Protein 2WK1 (pdb70)

Radius of gyration: 16.6 Å; Cα contacts (8 Å, |Δi|>4): 474; chains: 1; bounding box: 39×42×40 Å

B-factor: mean 18.09, std 8.29, range [8.33, 57.32]

GO terms:
  GO:0008168 methyltransferase activity (F, IDA)
  GO:0043642 novobiocin biosynthetic process (P, IDA)
  GO:0032259 methylation (P, IDA)

Secondary structure (DSSP, 8-state):
-HHHHHHHHHHHHHTTTTTPPBP-----HHHHHTT-S-BSS-S-SSHHHHHHHHHHHHHHHHHTT---EEEEE--TTSHHHHHHHHHHHHTT--S--EEEEE-SS-S----TTS-HHHHHH-GGGGHHHH---HHHHHHHHHHTT--STTEEEEES-HHHHSTT-----EEEEEE---SHHHHHHHHHHHGGGEEEEEEEEESS-TT-HHHHHHHHHHHHHTT--SPPEE-SSS-EEEE---

Solvent-accessible surface area: 11077 Å² total; per-residue (Å²): 91,45,55,134,76,0,62,95,8,8,100,41,0,0,0,20,80,106,113,3,58,37,28,212,95,114,51,129,105,118,44,1,42,42,10,108,28,58,0,26,95,0,30,5,38,4,0,14,81,10,0,82,14,0,32,122,4,0,45,50,0,30,60,97,120,12,83,11,26,0,0,2,1,12,8,23,26,0,0,3,0,0,0,0,8,0,0,0,139,25,74,83,20,185,127,25,24,0,9,0,0,19,15,19,112,9,17,34,98,27,36,155,133,10,80,61,21,1,112,190,56,25,20,52,197,123,34,89,9,22,44,12,55,41,122,76,0,92,48,12,0,164,104,43,126,5,62,55,145,16,11,124,25,18,72,22,76,23,133,90,19,1,77,114,9,93,7,121,43,0,0,0,0,0,6,25,15,36,2,33,49,10,8,61,31,2,0,48,41,0,24,97,53,2,16,82,14,0,22,0,0,4,10,39,29,50,124,6,91,4,3,76,62,0,0,61,79,6,30,77,80,116,128,23,95,26,132,50,69,91,30,20,141,12,0,5,42,0,59,60,89,107

CATH classification: 3.40.50.150

Organism: Streptomyces niveus (NCBI:txid193462)

Structure (mmCIF, N/CA/C/O backbone):
data_2WK1
#
_entry.id   2WK1
#
_cell.length_a   51.813
_cell.length_b   46.038
_cell.length_c   61.220
_cell.angle_alpha   90.00
_cell.angle_beta   104.97
_cell.angle_gamma   90.00
#
_symmetry.space_group_name_H-M   'P 1 2 1'
#
loop_
_entity.id
_entity.type
_entity.pdbx_description
1 polymer NOVP
2 non-polymer S-ADENOSYL-L-HOMOCYSTEINE
3 non-polymer 'SULFATE ION'
4 non-polymer 1,2-ETHANEDIOL
5 water water
#
loop_
_atom_site.group_PDB
_atom_site.id
_atom_site.type_symbol
_atom_site.label_atom_id
_atom_site.label_alt_id
_atom_site.label_comp_id
_atom_site.label_asym_id
_atom_site.label_entity_id
_atom_site.label_seq_id
_atom_site.pdbx_PDB_ins_code
_atom_site.Cartn_x
_atom_site.Cartn_y
_atom_site.Cartn_z
_atom_site.occupancy
_atom_site.B_iso_or_equiv
_atom_site.auth_seq_id
_atom_site.auth_comp_id
_atom_site.auth_asym_id
_atom_site.auth_atom_id
_atom_site.pdbx_PDB_model_num
ATOM 1 N N . ASP A 1 34 ? -10.263 22.599 26.781 1.00 24.61 14 ASP A N 1
ATOM 2 C CA . ASP A 1 34 ? -9.516 22.562 28.066 1.00 25.91 14 ASP A CA 1
ATOM 3 C C . ASP A 1 34 ? -8.138 23.202 27.888 1.00 24.13 14 ASP A C 1
ATOM 4 O O . ASP A 1 34 ? -7.989 24.368 28.090 1.00 21.94 14 ASP A O 1
ATOM 6 N N . SER A 1 35 ? -7.136 22.449 27.459 1.00 24.67 15 SER A N 1
ATOM 7 C CA . SER A 1 35 ? -6.044 23.087 26.711 1.00 23.78 15 SER A CA 1
ATOM 8 C C . SER A 1 35 ? -6.712 23.915 25.592 1.00 22.31 15 SER A C 1
ATOM 9 O O . SER A 1 35 ? -6.324 25.039 25.297 1.00 18.07 15 SER A O 1
ATOM 12 N N . SER A 1 36 ? -7.775 23.392 24.978 1.00 21.37 16 SER A N 1
ATOM 13 C CA . SER A 1 36 ? -8.372 24.136 23.926 1.00 19.31 16 SER A CA 1
ATOM 14 C C . SER A 1 36 ? -9.162 25.345 24.428 1.00 16.39 16 SER A C 1
ATOM 15 O O . SER A 1 36 ? -9.047 26.409 23.842 1.00 16.01 16 SER A O 1
ATOM 18 N N . LEU A 1 37 ? -9.887 25.210 25.541 1.00 13.73 17 LEU A N 1
ATOM 19 C CA . LEU A 1 37 ? -10.553 26.360 26.144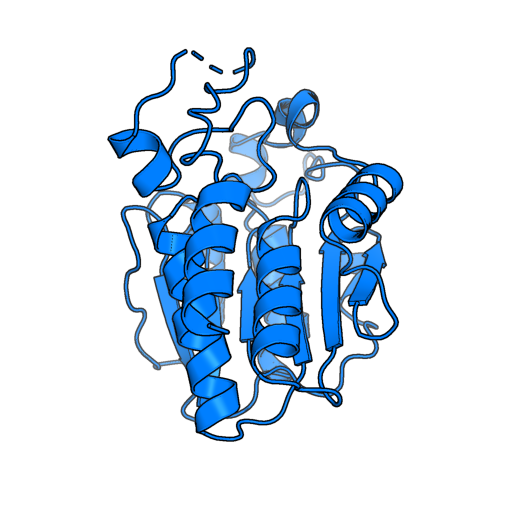 1.00 13.15 17 LEU A CA 1
ATOM 20 C C . LEU A 1 37 ? -9.525 27.405 26.558 1.00 11.89 17 LEU A C 1
ATOM 21 O O . LEU A 1 37 ? -9.732 28.606 26.376 1.00 12.03 17 LEU A O 1
ATOM 26 N N . TYR A 1 38 ? -8.434 26.936 27.148 1.00 11.29 18 TYR A N 1
ATOM 27 C CA . TYR A 1 38 ? -7.373 27.828 27.591 1.00 10.82 18 TYR A CA 1
ATOM 28 C C . TYR A 1 38 ? -6.788 28.625 26.436 1.00 10.18 18 TYR A C 1
ATOM 29 O O . TYR A 1 38 ? -6.622 29.836 26.552 1.00 10.47 18 TYR A O 1
ATOM 38 N N . LEU A 1 39 ? -6.401 27.952 25.353 1.00 10.15 19 LEU A N 1
ATOM 39 C CA . LEU A 1 39 ? -5.746 28.664 24.253 1.00 10.49 19 LEU A CA 1
ATOM 40 C C . LEU A 1 39 ? -6.699 29.582 23.533 1.00 10.63 19 LEU A C 1
ATOM 41 O O . LEU A 1 39 ? -6.311 30.671 23.119 1.00 11.37 19 LEU A O 1
ATOM 46 N N . ASP A 1 40 ? -7.962 29.169 23.415 1.00 11.25 20 ASP A N 1
ATOM 47 C CA . ASP A 1 40 ? -8.959 30.053 22.840 1.00 12.65 20 ASP A CA 1
ATOM 48 C C . ASP A 1 40 ? -9.056 31.365 23.637 1.00 11.80 20 ASP A C 1
ATOM 49 O O . ASP A 1 40 ? -9.101 32.486 23.091 1.00 12.44 20 ASP A O 1
ATOM 54 N N . LEU A 1 41 ? -9.096 31.237 24.952 1.00 11.08 21 LEU A N 1
ATOM 55 C CA . LEU A 1 41 ? -9.210 32.411 25.816 1.00 11.20 21 LEU A CA 1
ATOM 56 C C . LEU A 1 41 ? -7.931 33.229 25.772 1.00 11.03 21 LEU A C 1
ATOM 57 O O . LEU A 1 41 ? -7.949 34.452 25.700 1.00 12.20 21 LEU A O 1
ATOM 62 N N . MET A 1 42 ? -6.797 32.563 25.770 1.00 10.20 22 MET A N 1
ATOM 63 C CA . MET A 1 42 ? -5.575 33.296 25.692 1.00 11.11 22 MET A CA 1
ATOM 64 C C . MET A 1 42 ? -5.459 34.185 24.479 1.00 10.06 22 MET A C 1
ATOM 65 O O . MET A 1 42 ? -4.994 35.321 24.597 1.00 10.47 22 MET A O 1
ATOM 74 N N . ILE A 1 43 ? -5.878 33.678 23.310 1.00 10.04 23 ILE A N 1
ATOM 75 C CA . ILE A 1 43 ? -5.851 34.507 22.095 1.00 9.97 23 ILE A CA 1
ATOM 76 C C . ILE A 1 43 ? -6.714 35.760 22.277 1.00 10.39 23 ILE A C 1
ATOM 77 O O . ILE A 1 43 ? -6.298 36.860 21.930 1.00 11.33 23 ILE A O 1
ATOM 82 N N . LYS A 1 44 ? -7.902 35.597 22.838 1.00 10.31 24 LYS A N 1
ATOM 83 C CA . LYS A 1 44 ? -8.797 36.734 23.059 1.00 11.60 24 LYS A CA 1
ATOM 84 C C . LYS A 1 44 ? -8.261 37.748 24.065 1.00 10.90 24 LYS A C 1
ATOM 85 O O . LYS A 1 44 ? -8.446 38.967 23.932 1.00 12.14 24 LYS A O 1
ATOM 91 N N . VAL A 1 45 ? -7.575 37.248 25.086 1.00 10.54 25 VAL A N 1
ATOM 92 C CA . VAL A 1 45 ? -7.001 38.123 26.110 1.00 11.96 25 VAL A CA 1
ATOM 93 C C . VAL A 1 45 ? -5.795 38.874 25.542 1.00 10.98 25 VAL A C 1
ATOM 94 O O . VAL A 1 45 ? -5.638 40.069 25.719 1.00 10.74 25 VAL A O 1
ATOM 98 N N . LEU A 1 46 ? -4.929 38.148 24.868 1.00 10.17 26 LEU A N 1
ATOM 99 C CA . LEU A 1 46 ? -3.701 38.753 24.367 1.00 10.32 26 LEU A CA 1
ATOM 100 C C . LEU A 1 46 ? -3.951 39.907 23.403 1.00 10.25 26 LEU A C 1
ATOM 101 O O . LEU A 1 46 ? -3.242 40.922 23.431 1.00 10.95 26 LEU A O 1
ATOM 106 N N . ALA A 1 47 ? -4.949 39.746 22.536 1.00 10.19 27 ALA A N 1
ATOM 107 C CA . ALA A 1 47 ? -5.318 40.783 21.565 1.00 10.58 27 ALA A CA 1
ATOM 108 C C . ALA A 1 47 ? -6.258 41.817 22.161 1.00 10.78 27 ALA A C 1
ATOM 109 O O . ALA A 1 47 ? -6.516 42.846 21.544 1.00 11.65 27 ALA A O 1
ATOM 111 N N . GLY A 1 48 ? -6.789 41.532 23.347 1.00 10.04 28 GLY A N 1
ATOM 112 C CA . GLY A 1 48 ? -7.697 42.454 24.012 1.00 10.98 28 GLY A CA 1
ATOM 113 C C . GLY A 1 48 ? -9.108 42.488 23.477 1.00 11.13 28 GLY A C 1
ATOM 114 O O . GLY A 1 48 ? -9.864 43.424 23.785 1.00 12.96 28 GLY A O 1
ATOM 115 N N . THR A 1 49 ? -9.507 41.475 22.725 1.00 11.18 29 THR A N 1
ATOM 116 C CA . THR A 1 49 ? -10.902 41.424 22.272 1.00 11.16 29 THR A CA 1
ATOM 117 C C . THR A 1 49 ? -11.860 41.144 23.448 1.00 12.48 29 THR A C 1
ATOM 118 O O . THR A 1 49 ? -12.968 41.654 23.494 1.00 13.79 29 THR A O 1
ATOM 122 N N . VAL A 1 50 ? -11.414 40.384 24.446 1.00 12.86 30 VAL A N 1
ATOM 123 C CA . VAL A 1 50 ? -12.314 39.942 25.492 1.00 13.47 30 VAL A CA 1
ATOM 124 C C . VAL A 1 50 ? -12.749 41.107 26.375 1.00 13.53 30 VAL A C 1
ATOM 125 O O . VAL A 1 50 ? -13.844 41.093 26.932 1.00 14.26 30 VAL A O 1
ATOM 129 N N . TYR A 1 51 ? -11.903 42.132 26.468 1.00 13.45 31 TYR A N 1
ATOM 130 C CA . TYR A 1 51 ? -12.206 43.327 27.242 1.00 14.12 31 TYR A CA 1
ATOM 131 C C . TYR A 1 51 ? -12.297 44.589 26.397 1.00 13.97 31 TYR A C 1
ATOM 132 O O . TYR A 1 51 ? -12.291 45.691 26.928 1.00 14.85 31 TYR A O 1
ATOM 141 N N . GLU A 1 52 ? -12.382 44.419 25.070 1.00 13.54 32 GLU A N 1
ATOM 142 C CA . GLU A 1 52 ? -12.621 45.516 24.131 1.00 13.52 32 GLU A CA 1
ATOM 143 C C . GLU A 1 52 ? -11.596 46.622 24.294 1.00 13.45 32 GLU A C 1
ATOM 144 O O . GLU A 1 52 ? -11.924 47.810 24.352 1.00 14.80 32 GLU A O 1
ATOM 150 N N . ASP A 1 53 ? -10.325 46.239 24.357 1.00 12.80 33 ASP A N 1
ATOM 151 C CA . ASP A 1 53 ? -9.279 47.222 24.547 1.00 13.49 33 ASP A CA 1
ATOM 152 C C . ASP A 1 53 ? -9.229 48.187 23.362 1.00 13.63 33 ASP A C 1
ATOM 153 O O . ASP A 1 53 ? -9.084 47.753 22.212 1.00 14.38 33 ASP A O 1
ATOM 158 N N . PRO A 1 54 ? -9.348 49.498 23.624 1.00 14.31 34 PRO A N 1
ATOM 159 C CA . PRO A 1 54 ? -9.291 50.436 22.511 1.00 15.51 34 PRO A CA 1
ATOM 160 C C . PRO A 1 54 ? -7.919 50.547 21.883 1.00 16.27 34 PRO A C 1
ATOM 161 O O . PRO A 1 54 ? -6.926 50.107 22.467 1.00 16.04 34 PRO A O 1
ATOM 165 N N . ALA A 1 55 ? -7.866 51.156 20.703 1.00 17.41 35 ALA A N 1
ATOM 166 C CA . ALA A 1 55 ? -6.592 51.493 20.082 1.00 18.25 35 ALA A CA 1
ATOM 167 C C . ALA A 1 55 ? -5.832 52.557 20.903 1.00 19.80 35 ALA A C 1
ATOM 168 O O . ALA A 1 55 ? -6.431 53.408 21.598 1.00 20.38 35 ALA A O 1
ATOM 170 N N . HIS A 1 56 ? -4.505 52.497 20.830 1.00 20.42 36 HIS A N 1
ATOM 171 C CA . HIS A 1 56 ? -3.584 53.380 21.545 1.00 22.31 36 HIS A CA 1
ATOM 172 C C . HIS A 1 56 ? -3.875 54.833 21.155 1.00 23.80 36 HIS A C 1
ATOM 173 O O . HIS A 1 56 ? -4.190 55.109 19.990 1.00 23.80 36 HIS A O 1
ATOM 180 N N . ARG A 1 57 ? -3.775 55.738 22.137 1.00 25.77 37 ARG A N 1
ATOM 181 C CA . ARG A 1 57 ? -3.915 57.194 21.893 1.00 27.95 37 ARG A CA 1
ATOM 182 C C . ARG A 1 57 ? -3.013 57.669 20.743 1.00 29.08 37 ARG A C 1
ATOM 183 O O . ARG A 1 57 ? -3.373 58.582 19.990 1.00 29.67 37 ARG A O 1
ATOM 191 N N . GLU A 1 58 ? -1.845 57.044 20.609 1.00 29.78 38 GLU A N 1
ATOM 192 C CA . GLU A 1 58 ? -0.935 57.317 19.485 1.00 31.01 38 GLU A CA 1
ATOM 193 C C . GLU A 1 58 ? -1.254 56.339 18.343 1.00 31.55 38 GLU A C 1
ATOM 194 O O . GLU A 1 58 ? -0.591 56.327 17.299 1.00 33.49 38 GLU A O 1
ATOM 200 N N . THR A 1 66 ? -11.000 54.194 19.898 1.00 28.63 46 THR A N 1
ATOM 201 C CA . THR A 1 66 ? -12.169 53.301 19.923 1.00 27.71 46 THR A CA 1
ATOM 202 C C . THR A 1 66 ? -11.737 51.842 19.716 1.00 25.26 46 THR A C 1
ATOM 203 O O . THR A 1 66 ? -10.650 51.565 19.167 1.00 27.18 46 THR A O 1
ATOM 207 N N . TYR A 1 67 ? -12.537 50.919 20.233 1.00 21.28 47 TYR A N 1
ATOM 208 C CA . TYR A 1 67 ? -12.379 49.501 19.906 1.00 18.92 47 TYR A CA 1
ATOM 209 C C . TYR A 1 67 ? -13.255 49.128 18.730 1.00 18.51 47 TYR A C 1
ATOM 210 O O . TYR A 1 67 ? -14.471 49.351 18.750 1.00 19.43 47 TYR A O 1
ATOM 219 N N . ARG A 1 68 ? -12.653 48.517 17.715 1.00 18.16 48 ARG A N 1
ATOM 220 C CA . ARG A 1 68 ? -13.403 47.949 16.595 1.00 18.73 48 ARG A CA 1
ATOM 221 C C . ARG A 1 68 ? -12.972 46.508 16.390 1.00 18.05 48 ARG A C 1
ATOM 222 O O . ARG A 1 68 ? -11.810 46.245 16.045 1.00 16.90 48 ARG A O 1
ATOM 230 N N . GLU A 1 69 ? -13.888 45.577 16.620 1.00 17.81 49 GLU A N 1
ATOM 231 C CA . GLU A 1 69 ? -13.556 44.157 16.579 1.00 17.85 49 GLU A CA 1
ATOM 232 C C . GLU A 1 69 ? -12.986 43.733 15.231 1.00 17.85 49 GLU A C 1
ATOM 233 O O . GLU A 1 69 ? -12.056 42.943 15.179 1.00 17.20 49 GLU A O 1
ATOM 239 N N . GLU A 1 70 ? -13.523 44.265 14.139 1.00 18.96 50 GLU A N 1
ATOM 240 C CA . GLU A 1 70 ? -13.056 43.878 12.823 1.00 19.78 50 GLU A CA 1
ATOM 241 C C . GLU A 1 70 ? -11.583 44.287 12.604 1.00 18.19 50 GLU A C 1
ATOM 242 O O . GLU A 1 70 ? -10.807 43.539 12.010 1.00 19.69 50 GLU A O 1
ATOM 248 N N . VAL A 1 71 ? -11.197 45.439 13.144 1.00 16.18 51 VAL A N 1
ATOM 249 C CA . VAL A 1 71 ? -9.830 45.940 13.049 1.00 15.28 51 VAL A CA 1
ATOM 250 C C . VAL A 1 71 ? -8.908 45.064 13.906 1.00 14.31 51 VAL A C 1
ATOM 251 O O . VAL A 1 71 ? -7.829 44.649 13.458 1.00 14.57 51 VAL A O 1
ATOM 255 N N . ARG A 1 72 ? -9.335 44.744 15.123 1.00 13.58 52 ARG A N 1
ATOM 256 C CA . ARG A 1 72 ? -8.513 43.920 16.016 1.00 13.20 52 ARG A CA 1
ATOM 257 C C . ARG A 1 72 ? -8.386 42.491 15.492 1.00 12.43 52 ARG A C 1
ATOM 258 O O . ARG A 1 72 ? -7.338 41.854 15.639 1.00 12.67 52 ARG A O 1
ATOM 266 N N . ASN A 1 73 ? -9.425 41.994 14.834 1.00 12.70 53 ASN A N 1
ATOM 267 C CA . ASN A 1 73 ? -9.401 40.659 14.280 1.00 14.26 53 ASN A CA 1
ATOM 268 C C . ASN A 1 73 ? -8.291 40.447 13.274 1.00 13.89 53 ASN A C 1
ATOM 269 O O . ASN A 1 73 ? -7.762 39.337 13.150 1.00 14.46 53 ASN A O 1
ATOM 274 N N . GLU A 1 74 ? -7.963 41.507 12.534 1.00 13.49 54 GLU A N 1
ATOM 275 C CA . GLU A 1 74 ? -6.938 41.462 11.503 1.00 14.77 54 GLU A CA 1
ATOM 276 C C . GLU A 1 74 ? -5.638 42.140 11.911 1.00 13.38 54 GLU A C 1
ATOM 277 O O . GLU A 1 74 ? -4.723 42.242 11.134 1.00 13.47 54 GLU A O 1
ATOM 283 N N . GLY A 1 75 ? -5.541 42.575 13.159 1.00 12.55 55 GLY A N 1
ATOM 284 C CA . GLY A 1 75 ? -4.300 43.154 13.659 1.00 12.70 55 GLY A CA 1
ATOM 285 C C . GLY A 1 75 ? -3.935 44.464 12.997 1.00 12.93 55 GLY A C 1
ATOM 286 O O . GLY A 1 75 ? -2.768 44.722 12.703 1.00 14.02 55 GLY A O 1
ATOM 287 N N . ARG A 1 76 ? -4.946 45.317 12.815 1.00 13.46 56 ARG A N 1
ATOM 288 C CA . ARG A 1 76 ? -4.748 46.564 12.076 1.00 14.02 56 ARG A CA 1
ATOM 289 C C . ARG A 1 76 ? -4.741 47.812 12.921 1.00 15.55 56 ARG A C 1
ATOM 290 O O . ARG A 1 76 ? -4.913 48.931 12.433 1.00 17.69 56 ARG A O 1
ATOM 298 N N . ASP A 1 77 ? -4.470 47.637 14.200 1.00 14.27 57 ASP A N 1
ATOM 299 C CA . ASP A 1 77 ? -4.232 48.740 15.100 1.00 14.36 57 ASP A CA 1
ATOM 300 C C . ASP A 1 77 ? -3.165 48.392 16.141 1.00 14.20 57 ASP A C 1
ATOM 301 O O . ASP A 1 77 ? -2.664 47.242 16.187 1.00 15.22 57 ASP A O 1
ATOM 306 N N . TRP A 1 78 ? -2.808 49.388 16.948 1.00 14.66 58 TRP A N 1
ATOM 307 C CA . TRP A 1 78 ? -1.976 49.180 18.128 1.00 14.90 58 TRP A CA 1
ATOM 308 C C . TRP A 1 78 ? -2.877 49.236 19.353 1.00 14.26 58 TRP A C 1
ATOM 309 O O . TRP A 1 78 ? -3.398 50.293 19.661 1.00 15.45 58 TRP A O 1
ATOM 320 N N . PRO A 1 79 ? -3.075 48.119 20.062 1.00 13.09 59 PRO A N 1
ATOM 321 C CA . PRO A 1 79 ? -3.905 48.198 21.274 1.00 13.24 59 PRO A CA 1
ATOM 322 C C . PRO A 1 79 ? -3.308 49.133 22.337 1.00 13.21 59 PRO A C 1
ATOM 323 O O . PRO A 1 79 ? -2.099 49.171 22.541 1.00 13.51 59 PRO A O 1
ATOM 327 N N . ALA A 1 80 ? -4.169 49.860 23.038 1.00 13.29 60 ALA A N 1
ATOM 328 C CA . ALA A 1 80 ? -3.749 50.716 24.125 1.00 13.86 60 ALA A CA 1
ATOM 329 C C . ALA A 1 80 ? -3.039 49.991 25.252 1.00 13.95 60 ALA A C 1
ATOM 330 O O . ALA A 1 80 ? -2.049 50.478 25.797 1.00 15.01 60 ALA A O 1
ATOM 332 N N . ASN A 1 81 ? -3.528 48.797 25.576 1.00 13.25 61 ASN A N 1
ATOM 333 C CA . ASN A 1 81 ? -3.018 48.044 26.717 1.00 13.67 61 ASN A CA 1
ATOM 334 C C . ASN A 1 81 ? -2.723 46.582 26.418 1.00 13.24 61 ASN A C 1
ATOM 335 O O . ASN A 1 81 ? -1.958 45.963 27.147 1.00 15.00 61 ASN A O 1
ATOM 340 N N . ALA A 1 82 ? -3.343 45.999 25.391 1.00 12.63 62 ALA A N 1
ATOM 341 C CA . ALA A 1 82 ? -3.207 44.575 25.145 1.00 11.92 62 ALA A CA 1
ATOM 342 C C . ALA A 1 82 ? -1.777 44.227 24.743 1.00 11.08 62 ALA A C 1
ATOM 343 O O . ALA A 1 82 ? -0.978 45.063 24.334 1.00 12.54 62 ALA A O 1
ATOM 345 N N . HIS A 1 83 ? -1.472 42.944 24.835 1.00 10.00 63 HIS A N 1
ATOM 346 C CA . HIS A 1 83 ? -0.096 42.487 24.847 1.00 9.94 63 HIS A CA 1
ATOM 347 C C . HIS A 1 83 ? 0.504 42.182 23.476 1.00 9.74 63 HIS A C 1
ATOM 348 O O . HIS A 1 83 ? 1.705 41.997 23.380 1.00 10.15 63 HIS A O 1
ATOM 355 N N . THR A 1 84 ? -0.340 42.163 22.435 1.00 10.04 64 THR A N 1
ATOM 356 C CA . THR A 1 84 ? 0.143 42.014 21.071 1.00 9.60 64 THR A CA 1
ATOM 357 C C . THR A 1 84 ? -0.648 42.919 20.149 1.00 10.02 64 THR A C 1
ATOM 358 O O . THR A 1 84 ? -1.825 43.196 20.403 1.00 10.45 64 THR A O 1
ATOM 362 N N . MET A 1 85 ? 0.027 43.353 19.087 1.00 9.75 65 MET A N 1
ATOM 363 C CA . MET A 1 85 ? -0.617 44.109 18.014 1.00 10.49 65 MET A CA 1
ATOM 364 C C . MET A 1 85 ? -0.971 43.264 16.796 1.00 10.66 65 MET A C 1
ATOM 365 O O . MET A 1 85 ? -1.521 43.795 15.832 1.00 11.13 65 MET A O 1
ATOM 370 N N . ILE A 1 86 ? -0.661 41.968 16.808 1.00 10.01 66 ILE A N 1
ATOM 371 C CA . ILE A 1 86 ? -0.741 41.197 15.561 1.00 10.28 66 ILE A CA 1
ATOM 372 C C . ILE A 1 86 ? -2.151 40.775 15.202 1.00 9.75 66 ILE A C 1
ATOM 373 O O . ILE A 1 86 ? -2.395 40.369 14.071 1.00 10.56 66 ILE A O 1
ATOM 378 N N . GLY A 1 87 ? -3.080 40.848 16.154 1.00 10.09 67 GLY A N 1
ATOM 379 C CA . GLY A 1 87 ? -4.462 40.518 15.872 1.00 9.98 67 GLY A CA 1
ATOM 380 C C . GLY A 1 87 ? -4.812 39.055 15.999 1.00 10.20 67 GLY A C 1
ATOM 381 O O . GLY A 1 87 ? -3.940 38.188 16.080 1.00 10.78 67 GLY A O 1
ATOM 382 N N . ILE A 1 88 ? -6.105 38.778 15.921 1.00 10.41 68 ILE A N 1
ATOM 383 C CA . ILE A 1 88 ? -6.596 37.424 16.124 1.00 10.53 68 ILE A CA 1
ATOM 384 C C . ILE A 1 88 ? -6.120 36.443 15.037 1.00 10.84 68 ILE A C 1
ATOM 385 O O . ILE A 1 88 ? -5.715 35.317 15.343 1.00 11.02 68 ILE A O 1
ATOM 390 N N . LYS A 1 89 ? -6.195 36.836 13.759 1.00 10.95 69 LYS A N 1
ATOM 391 C CA . LYS A 1 89 ? -5.821 35.909 12.702 1.00 11.21 69 LYS A CA 1
ATOM 392 C C . LYS A 1 89 ? -4.335 35.519 12.778 1.00 10.14 69 LYS A C 1
ATOM 393 O O . LYS A 1 89 ? -3.986 34.360 12.589 1.00 10.29 69 LYS A O 1
ATOM 399 N N . ARG A 1 90 ? -3.453 36.480 13.042 1.00 10.13 70 ARG A N 1
ATOM 400 C CA . ARG A 1 90 ? -2.048 36.150 13.171 1.00 9.52 70 ARG A CA 1
ATOM 401 C C . ARG A 1 90 ? -1.754 35.351 14.462 1.00 9.43 70 ARG A C 1
ATOM 402 O O . ARG A 1 90 ? -0.859 34.505 14.460 1.00 9.63 70 ARG A O 1
ATOM 410 N N . LEU A 1 91 ? -2.499 35.594 15.535 1.00 8.75 71 LEU A N 1
ATOM 411 C CA . LEU A 1 91 ? -2.359 34.725 16.728 1.00 8.83 71 LEU A CA 1
ATOM 412 C C . LEU A 1 91 ? -2.815 33.300 16.428 1.00 9.70 71 LEU A C 1
ATOM 413 O O . LEU A 1 91 ? -2.171 32.342 16.828 1.00 9.66 71 LEU A O 1
ATOM 418 N N . GLU A 1 92 ? -3.936 33.174 15.716 1.00 9.98 72 GLU A N 1
ATOM 419 C CA . GLU A 1 92 ? -4.407 31.856 15.329 1.00 10.75 72 GLU A CA 1
ATOM 420 C C . GLU A 1 92 ? -3.395 31.119 14.444 1.00 9.77 72 GLU A C 1
ATOM 421 O O . GLU A 1 92 ? -3.222 29.914 14.570 1.00 10.89 72 GLU A O 1
ATOM 427 N N . ASN A 1 93 ? -2.709 31.855 13.566 1.00 9.31 73 ASN A N 1
ATOM 428 C CA . ASN A 1 93 ? -1.635 31.264 12.768 1.00 9.57 73 ASN A CA 1
ATOM 429 C C . ASN A 1 93 ? -0.500 30.716 13.622 1.00 9.16 73 ASN A C 1
ATOM 430 O O . ASN A 1 93 ? 0.019 29.639 13.358 1.00 9.58 73 ASN A O 1
ATOM 435 N N . ILE A 1 94 ? -0.089 31.467 14.641 1.00 9.29 74 ILE A N 1
ATOM 436 C CA . ILE A 1 94 ? 0.930 30.953 15.571 1.00 9.05 74 ILE A CA 1
ATOM 437 C C . ILE A 1 94 ? 0.448 29.648 16.194 1.00 9.53 74 ILE A C 1
ATOM 438 O O . ILE A 1 94 ? 1.177 28.658 16.251 1.00 11.10 74 ILE A O 1
ATOM 443 N N . ARG A 1 95 ? -0.790 29.644 16.685 1.00 9.80 75 ARG A N 1
ATOM 444 C CA . ARG A 1 95 ? -1.328 28.443 17.299 1.00 10.72 75 ARG A CA 1
ATOM 445 C C . ARG A 1 95 ? -1.312 27.253 16.344 1.00 11.61 75 ARG A C 1
ATOM 446 O O . ARG A 1 95 ? -0.923 26.148 16.733 1.00 11.90 75 ARG A O 1
ATOM 454 N N . GLN A 1 96 ? -1.776 27.476 15.119 1.00 11.18 76 GLN A N 1
ATOM 455 C CA . GLN A 1 96 ? -1.814 26.383 14.161 1.00 12.38 76 GLN A CA 1
ATOM 456 C C . GLN A 1 96 ? -0.410 25.848 13.854 1.00 11.38 76 GLN A C 1
ATOM 457 O O . GLN A 1 96 ? -0.194 24.632 13.795 1.00 12.33 76 GLN A O 1
ATOM 463 N N . CYS A 1 97 ? 0.549 26.738 13.642 1.00 10.85 77 CYS A N 1
ATOM 464 C CA . CYS A 1 97 ? 1.911 26.301 13.334 1.00 11.04 77 CYS A CA 1
ATOM 465 C C . CYS A 1 97 ? 2.557 25.577 14.507 1.00 10.85 77 CYS A C 1
ATOM 466 O O . CYS A 1 97 ? 3.188 24.540 14.315 1.00 11.43 77 CYS A O 1
ATOM 469 N N . VAL A 1 98 ? 2.429 26.143 15.703 1.00 10.39 78 VAL A N 1
ATOM 470 C CA . VAL A 1 98 ? 3.056 25.514 16.861 1.00 10.19 78 VAL A CA 1
ATOM 471 C C . VAL A 1 98 ? 2.377 24.173 17.164 1.00 11.17 78 VAL A C 1
ATOM 472 O O . VAL A 1 98 ? 3.067 23.181 17.432 1.00 11.42 78 VAL A O 1
ATOM 476 N N . GLU A 1 99 ? 1.047 24.121 17.108 1.00 11.08 79 GLU A N 1
ATOM 477 C CA . GLU A 1 99 ? 0.393 22.812 17.324 1.00 12.17 79 GLU A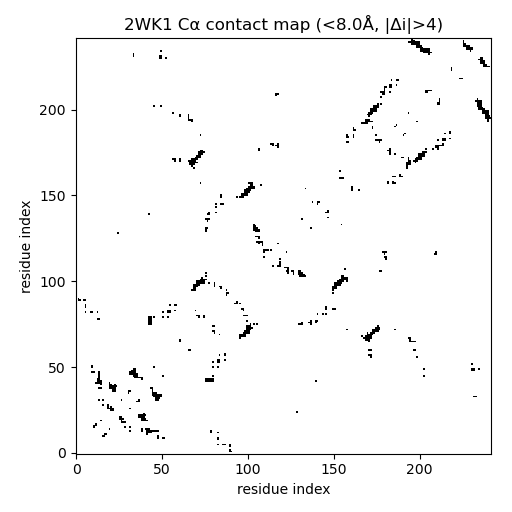 CA 1
ATOM 478 C C . GLU A 1 99 ? 0.796 21.796 16.263 1.00 12.79 79 GLU A C 1
ATOM 479 O O . GLU A 1 99 ? 0.889 20.604 16.569 1.00 14.40 79 GLU A O 1
ATOM 485 N N . ASP A 1 100 ? 1.009 22.234 15.024 1.00 12.68 80 ASP A N 1
ATOM 486 C CA . ASP A 1 100 ? 1.401 21.289 13.963 1.00 13.29 80 ASP A CA 1
ATOM 487 C C . ASP A 1 100 ? 2.809 20.745 14.212 1.00 12.58 80 ASP A C 1
ATOM 488 O O . ASP A 1 100 ? 3.063 19.543 14.051 1.00 14.27 80 ASP A O 1
ATOM 493 N N . VAL A 1 101 ? 3.748 21.598 14.634 1.00 13.02 81 VAL A N 1
ATOM 494 C CA . VAL A 1 101 ? 5.103 21.110 14.920 1.00 13.05 81 VAL A CA 1
ATOM 495 C C . VAL A 1 101 ? 5.111 20.165 16.125 1.00 13.41 81 VAL A C 1
ATOM 496 O O . VAL A 1 101 ? 5.856 19.173 16.148 1.00 14.43 81 VAL A O 1
ATOM 500 N N . ILE A 1 102 ? 4.262 20.438 17.108 1.00 13.97 82 ILE A N 1
ATOM 501 C CA . ILE A 1 102 ? 4.137 19.540 18.262 1.00 15.26 82 ILE A CA 1
ATOM 502 C C . ILE A 1 102 ? 3.520 18.229 17.800 1.00 15.81 82 ILE A C 1
ATOM 503 O O . ILE A 1 102 ? 4.023 17.167 18.137 1.00 17.54 82 ILE A O 1
ATOM 508 N N . GLY A 1 103 ? 2.428 18.289 17.045 1.00 16.64 83 GLY A N 1
ATOM 509 C CA . GLY A 1 103 ? 1.733 17.063 16.625 1.00 17.10 83 GLY A CA 1
ATOM 510 C C . GLY A 1 103 ? 2.531 16.178 15.688 1.00 17.97 83 GLY A C 1
ATOM 511 O O . GLY A 1 103 ? 2.344 14.958 15.671 1.00 20.04 83 GLY A O 1
ATOM 512 N N . ASN A 1 104 ? 3.413 16.787 14.906 1.00 18.13 84 ASN A N 1
ATOM 513 C CA . ASN A 1 104 ? 4.275 16.059 13.978 1.00 18.27 84 ASN A CA 1
ATOM 514 C C . ASN A 1 104 ? 5.689 15.839 14.509 1.00 18.08 84 ASN A C 1
ATOM 515 O O . ASN A 1 104 ? 6.552 15.335 13.798 1.00 19.59 84 ASN A O 1
ATOM 520 N N . ASN A 1 105 ? 5.930 16.221 15.749 1.00 17.23 85 ASN A N 1
ATOM 521 C CA . ASN A 1 105 ? 7.225 16.067 16.382 1.00 17.83 85 ASN A CA 1
ATOM 522 C C . ASN A 1 105 ? 8.371 16.620 15.544 1.00 17.38 85 ASN A C 1
ATOM 523 O O . ASN A 1 105 ? 9.447 16.047 15.450 1.00 18.24 85 ASN A O 1
ATOM 528 N N . VAL A 1 106 ? 8.146 17.800 14.972 1.00 15.48 86 VAL A N 1
ATOM 529 C CA . VAL A 1 106 ? 9.223 18.498 14.280 1.00 14.92 86 VAL A CA 1
ATOM 530 C C . VAL A 1 106 ? 10.151 19.090 15.339 1.00 14.65 86 VAL A C 1
ATOM 531 O O . VAL A 1 106 ? 9.679 19.829 16.211 1.00 14.51 86 VAL A O 1
ATOM 535 N N . PRO A 1 107 ? 11.451 18.763 15.325 1.00 15.12 87 PRO A N 1
ATOM 536 C CA . PRO A 1 107 ? 12.308 19.249 16.410 1.00 15.40 87 PRO A CA 1
ATOM 537 C C . PRO A 1 107 ? 12.529 20.754 16.357 1.00 14.00 87 PRO A C 1
ATOM 538 O O . PRO A 1 107 ? 12.586 21.362 15.267 1.00 13.93 87 PRO A O 1
ATOM 542 N N . GLY A 1 108 ? 12.726 21.339 17.532 1.00 13.48 88 GLY A N 1
ATOM 543 C CA . GLY A 1 108 ? 13.224 22.692 17.621 1.00 12.62 88 GLY A CA 1
ATOM 544 C C . GLY A 1 108 ? 12.513 23.594 18.611 1.00 11.89 88 GLY A C 1
ATOM 545 O O . GLY A 1 108 ? 11.402 23.312 19.081 1.00 12.41 88 GLY A O 1
ATOM 546 N N . ASP A 1 109 ? 13.200 24.699 18.896 1.00 11.25 89 ASP A N 1
ATOM 547 C CA . ASP A 1 109 ? 12.659 25.742 19.734 1.00 10.74 89 ASP A CA 1
ATOM 548 C C . ASP A 1 109 ? 11.758 26.672 18.916 1.00 10.33 89 ASP A C 1
ATOM 549 O O . ASP A 1 109 ? 11.587 26.526 17.691 1.00 11.28 89 ASP A O 1
ATOM 554 N N . LEU A 1 110 ? 11.145 27.622 19.618 1.00 9.48 90 LEU A N 1
ATOM 555 C CA . LEU A 1 110 ? 10.270 28.604 19.012 1.00 9.57 90 LEU A CA 1
ATOM 556 C C . LEU A 1 110 ? 10.926 29.971 19.230 1.00 10.09 90 LEU A C 1
ATOM 557 O O . LEU A 1 110 ? 11.490 30.204 20.304 1.00 10.75 90 LEU A O 1
ATOM 562 N N . VAL A 1 111 ? 10.866 30.869 18.255 1.00 10.02 91 VAL A N 1
ATOM 563 C CA . VAL A 1 111 ? 11.422 32.203 18.420 1.00 10.36 91 VAL A CA 1
ATOM 564 C C . VAL A 1 111 ? 10.574 33.252 17.767 1.00 9.40 91 VAL A C 1
ATOM 565 O O . VAL A 1 111 ? 10.010 33.003 16.702 1.00 10.24 91 VAL A O 1
ATOM 569 N N . GLU A 1 112 ? 10.487 34.420 18.389 1.00 10.10 92 GLU A N 1
ATOM 570 C CA . GLU A 1 112 ? 10.006 35.617 17.743 1.00 10.72 92 GLU A CA 1
ATOM 571 C C . GLU A 1 112 ? 11.082 36.670 17.765 1.00 9.65 92 GLU A C 1
ATOM 572 O O . GLU A 1 112 ? 11.687 36.929 18.815 1.00 10.27 92 GLU A O 1
ATOM 578 N N . THR A 1 113 ? 11.365 37.227 16.596 1.00 9.88 93 THR A N 1
ATOM 579 C CA . THR A 1 113 ? 12.269 38.343 16.437 1.00 10.16 93 THR A CA 1
ATOM 580 C C . THR A 1 113 ? 11.465 39.617 16.266 1.00 9.77 93 THR A C 1
ATOM 581 O O . THR A 1 113 ? 10.941 39.888 15.197 1.00 11.62 93 THR A O 1
ATOM 585 N N . GLY A 1 114 ? 11.286 40.356 17.355 1.00 10.07 94 GLY A N 1
ATOM 586 C CA . GLY A 1 114 ? 10.493 41.569 17.415 1.00 10.32 94 GLY A CA 1
ATOM 587 C C . GLY A 1 114 ? 9.227 41.274 18.163 1.00 9.62 94 GLY A C 1
ATOM 588 O O . GLY A 1 114 ? 8.290 40.722 17.595 1.00 11.07 94 GLY A O 1
ATOM 589 N N . VAL A 1 115 ? 9.196 41.658 19.437 1.00 9.05 95 VAL A N 1
ATOM 590 C CA . VAL A 1 115 ? 8.188 41.155 20.360 1.00 10.21 95 VAL A CA 1
ATOM 591 C C . VAL A 1 115 ? 7.263 42.209 20.982 1.00 9.71 95 VAL A C 1
ATOM 592 O O . VAL A 1 115 ? 6.235 41.850 21.540 1.00 10.35 95 VAL A O 1
ATOM 596 N N . TRP A 1 116 ? 7.650 43.481 20.938 1.00 10.38 96 TRP A N 1
ATOM 597 C CA . TRP A 1 116 ? 6.854 44.560 21.551 1.00 10.23 96 TRP A CA 1
ATOM 598 C C . TRP A 1 116 ? 6.507 44.197 22.999 1.00 10.15 96 TRP A C 1
ATOM 599 O O . TRP A 1 116 ? 7.432 43.958 23.786 1.00 10.91 96 TRP A O 1
ATOM 610 N N . ARG A 1 117 ? 5.228 44.181 23.383 1.00 9.84 97 ARG A N 1
ATOM 611 C CA . ARG A 1 117 ? 4.843 43.861 24.754 1.00 10.35 97 ARG A CA 1
ATOM 612 C C . ARG A 1 117 ? 4.936 42.380 25.108 1.00 10.19 97 ARG A C 1
ATOM 613 O O . ARG A 1 117 ? 4.774 42.011 26.271 1.00 11.28 97 ARG A O 1
ATOM 621 N N . GLY A 1 118 ? 5.219 41.541 24.110 1.00 10.11 98 GLY A N 1
ATOM 622 C CA . GLY A 1 118 ? 5.504 40.142 24.330 1.00 10.16 98 GLY A CA 1
ATOM 623 C C . GLY A 1 118 ? 4.404 39.158 24.060 1.00 9.76 98 GLY A C 1
ATOM 624 O O . GLY A 1 118 ? 4.619 37.957 24.207 1.00 10.85 98 GLY A O 1
ATOM 625 N N . GLY A 1 119 ? 3.240 39.626 23.621 1.00 9.98 99 GLY A N 1
ATOM 626 C CA . GLY A 1 119 ? 2.086 38.749 23.532 1.00 10.87 99 GLY A CA 1
ATOM 627 C C . GLY A 1 119 ? 2.198 37.545 22.621 1.00 10.19 99 GLY A C 1
ATOM 628 O O . GLY A 1 119 ? 1.663 36.483 22.934 1.00 10.52 99 GLY A O 1
ATOM 629 N N . ALA A 1 120 ? 2.845 37.690 21.474 1.00 10.05 100 ALA A N 1
ATOM 630 C CA . ALA A 1 120 ? 3.013 36.532 20.572 1.00 9.93 100 ALA A CA 1
ATOM 631 C C . ALA A 1 120 ? 3.878 35.450 21.220 1.00 10.23 100 ALA A C 1
ATOM 632 O O . ALA A 1 120 ? 3.594 34.250 21.105 1.00 10.14 100 ALA A O 1
ATOM 634 N N . CYS A 1 121 ? 4.914 35.874 21.936 1.00 10.53 101 CYS A N 1
ATOM 635 C CA . CYS A 1 121 ? 5.770 34.955 22.654 1.00 10.69 101 CYS A CA 1
ATOM 636 C C . CYS A 1 121 ? 5.086 34.346 23.872 1.00 9.02 101 CYS A C 1
ATOM 637 O O . CYS A 1 121 ? 5.313 33.171 24.178 1.00 10.07 101 CYS A O 1
ATOM 640 N N . ILE A 1 122 ? 4.224 35.105 24.547 1.00 9.20 102 ILE A N 1
ATOM 641 C CA . ILE A 1 122 ? 3.419 34.550 25.628 1.00 9.14 102 ILE A CA 1
ATOM 642 C C . ILE A 1 122 ? 2.530 33.464 25.076 1.00 9.21 102 ILE A C 1
ATOM 643 O O . ILE A 1 122 ? 2.406 32.412 25.692 1.00 9.32 102 ILE A O 1
ATOM 648 N N . LEU A 1 123 ? 1.882 33.695 23.936 1.00 9.37 103 LEU A N 1
ATOM 649 C CA . LEU A 1 123 ? 1.101 32.631 23.332 1.00 8.85 103 LEU A CA 1
ATOM 650 C C . LEU A 1 123 ? 1.929 31.382 23.054 1.00 8.86 103 LEU A C 1
ATOM 651 O O . LEU A 1 123 ? 1.495 30.266 23.359 1.00 9.51 103 LEU A O 1
ATOM 656 N N . MET A 1 124 ? 3.103 31.554 22.462 1.00 9.17 104 MET A N 1
ATOM 657 C CA . MET A 1 124 ? 3.959 30.394 22.194 1.00 9.60 104 MET A CA 1
ATOM 658 C C . MET A 1 124 ? 4.219 29.602 23.470 1.00 9.13 104 MET A C 1
ATOM 659 O O . MET A 1 124 ? 4.133 28.377 23.479 1.00 9.71 104 MET A O 1
ATOM 664 N N . ARG A 1 125 ? 4.564 30.289 24.561 1.00 9.05 105 ARG A N 1
ATOM 665 C CA . ARG A 1 125 ? 4.807 29.581 25.800 1.00 9.67 105 ARG A CA 1
ATOM 666 C C . ARG A 1 125 ? 3.543 28.922 26.332 1.00 9.73 105 ARG A C 1
ATOM 667 O O . ARG A 1 125 ? 3.595 27.815 26.858 1.00 9.98 105 ARG A O 1
ATOM 675 N N . GLY A 1 126 ? 2.408 29.595 26.189 1.00 9.34 106 GLY A N 1
ATOM 676 C CA . GLY A 1 126 ? 1.134 29.012 26.604 1.00 9.88 106 GLY A CA 1
ATOM 677 C C . GLY A 1 126 ? 0.749 27.766 25.841 1.00 10.09 106 GLY A C 1
ATOM 678 O O . GLY A 1 126 ? 0.190 26.855 26.424 1.00 10.49 106 GLY A O 1
ATOM 679 N N . ILE A 1 127 ? 1.041 27.715 24.545 1.00 10.09 107 ILE A N 1
ATOM 680 C CA . ILE A 1 127 ? 0.730 26.530 23.755 1.00 9.78 107 ILE A CA 1
ATOM 681 C C . ILE A 1 127 ? 1.574 25.365 24.273 1.00 10.05 107 ILE A C 1
ATOM 682 O O . ILE A 1 127 ? 1.078 24.252 24.434 1.00 10.96 107 ILE A O 1
ATOM 687 N N . LEU A 1 128 ? 2.853 25.621 24.547 1.00 10.12 108 LEU A N 1
ATOM 688 C CA . LEU A 1 128 ? 3.696 24.572 25.114 1.00 11.07 108 LEU A CA 1
ATOM 689 C C . LEU A 1 128 ? 3.093 24.078 26.442 1.00 10.94 108 LEU A C 1
ATOM 690 O O . LEU A 1 128 ? 3.025 22.880 26.703 1.00 12.72 108 LEU A O 1
ATOM 695 N N . ARG A 1 129 ? 2.667 24.997 27.290 1.00 11.31 109 ARG A N 1
ATOM 696 C CA . ARG A 1 129 ? 2.080 24.639 28.584 1.00 12.40 109 ARG A CA 1
ATOM 697 C C . ARG A 1 129 ? 0.811 23.811 28.417 1.00 12.35 109 ARG A C 1
ATOM 698 O O . ARG A 1 129 ? 0.612 22.807 29.123 1.00 13.75 109 ARG A O 1
ATOM 706 N N . ALA A 1 130 ? -0.034 24.211 27.460 1.00 12.19 110 ALA A N 1
ATOM 707 C CA . ALA A 1 130 ? -1.302 23.533 27.233 1.00 13.23 110 ALA A CA 1
ATOM 708 C C . ALA A 1 130 ? -1.088 22.090 26.846 1.00 14.17 110 ALA A C 1
ATOM 709 O O . ALA A 1 130 ? -1.936 21.242 27.150 1.00 16.58 110 ALA A O 1
ATOM 711 N N . HIS A 1 131 ? 0.021 21.808 26.163 1.00 13.77 111 HIS A N 1
ATOM 712 C CA . HIS A 1 131 ? 0.310 20.465 25.685 1.00 14.97 111 HIS A CA 1
ATOM 713 C C . HIS A 1 131 ? 1.341 19.748 26.536 1.00 15.42 111 HIS A C 1
ATOM 714 O O . HIS A 1 131 ? 1.831 18.693 26.142 1.00 17.27 111 HIS A O 1
ATOM 721 N N . ASP A 1 132 ? 1.665 20.329 27.685 1.00 15.43 112 ASP A N 1
ATOM 722 C CA . ASP A 1 132 ? 2.675 19.806 28.613 1.00 16.27 112 ASP A CA 1
ATOM 723 C C . ASP A 1 132 ? 3.992 19.453 27.936 1.00 15.99 112 ASP A C 1
ATOM 724 O O . ASP A 1 132 ? 4.611 18.402 28.201 1.00 18.10 112 ASP A O 1
ATOM 729 N N . VAL A 1 133 ? 4.456 20.372 27.086 1.00 14.04 113 VAL A N 1
ATOM 730 C CA . VAL A 1 133 ? 5.720 20.212 26.411 1.00 14.48 113 VAL A CA 1
ATOM 731 C C . VAL A 1 133 ? 6.814 20.860 27.258 1.00 14.91 113 VAL A C 1
ATOM 732 O O . VAL A 1 133 ? 6.782 22.065 27.500 1.00 16.50 113 VAL A O 1
ATOM 736 N N . ARG A 1 134 ? 7.781 20.065 27.687 1.00 16.76 114 ARG A N 1
ATOM 737 C CA . ARG A 1 134 ? 8.787 20.502 28.651 1.00 18.04 114 ARG A CA 1
ATOM 738 C C . ARG A 1 134 ? 10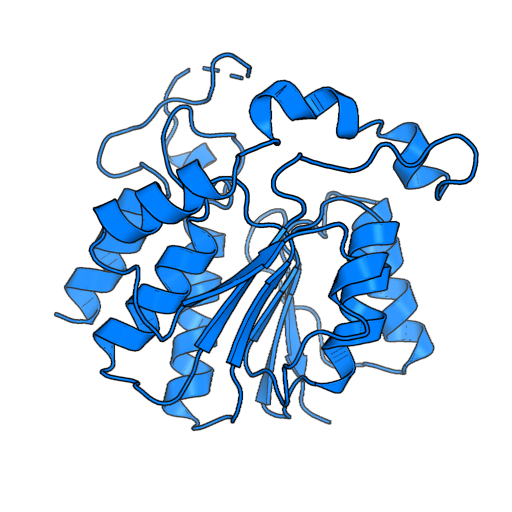.172 20.622 28.022 1.00 17.78 114 ARG A C 1
ATOM 739 O O . ARG A 1 134 ? 11.091 21.044 28.693 1.00 20.24 114 ARG A O 1
ATOM 747 N N . ASP A 1 135 ? 10.322 20.254 26.753 1.00 16.68 115 ASP A N 1
ATOM 748 C CA . ASP A 1 135 ? 11.636 20.145 26.101 1.00 17.15 115 ASP A CA 1
ATOM 749 C C . ASP A 1 135 ? 11.830 21.104 24.921 1.00 16.23 115 ASP A C 1
ATOM 750 O O . ASP A 1 135 ? 12.668 20.874 24.059 1.00 17.76 115 ASP A O 1
ATOM 755 N N . ARG A 1 136 ? 11.041 22.168 24.892 1.00 14.04 116 ARG A N 1
ATOM 756 C CA . ARG A 1 136 ? 11.230 23.266 23.934 1.00 12.92 116 ARG A CA 1
ATOM 757 C C . ARG A 1 136 ? 11.264 24.587 24.685 1.00 12.11 116 ARG A C 1
ATOM 758 O O . ARG A 1 136 ? 10.593 24.749 25.700 1.00 13.51 116 ARG A O 1
ATOM 766 N N . THR A 1 137 ? 12.056 25.519 24.169 1.00 11.89 117 THR A N 1
ATOM 767 C CA . THR A 1 137 ? 12.188 26.856 24.701 1.00 11.92 117 THR A CA 1
ATOM 768 C C . THR A 1 137 ? 11.577 27.868 23.734 1.00 10.70 117 THR A C 1
ATOM 769 O O . THR A 1 137 ? 11.629 27.689 22.514 1.00 11.15 117 THR A O 1
ATOM 773 N N . VAL A 1 138 ? 10.973 28.900 24.302 1.00 9.88 118 VAL A N 1
ATOM 774 C CA . VAL A 1 138 ? 10.554 30.094 23.581 1.00 9.70 118 VAL A CA 1
ATOM 775 C C . VAL A 1 138 ? 11.612 31.186 23.762 1.00 9.48 118 VAL A C 1
ATOM 776 O O . VAL A 1 138 ? 11.883 31.589 24.900 1.00 10.65 118 VAL A O 1
ATOM 780 N N . TRP A 1 139 ? 12.201 31.631 22.654 1.00 9.47 119 TRP A N 1
ATOM 781 C CA . TRP A 1 139 ? 13.191 32.683 22.606 1.00 9.80 119 TRP A CA 1
ATOM 782 C C . TRP A 1 139 ? 12.553 34.005 22.221 1.00 9.51 119 TRP A C 1
ATOM 783 O O . TRP A 1 139 ? 11.835 34.110 21.226 1.00 10.38 119 TRP A O 1
ATOM 794 N N . VAL A 1 140 ? 12.797 35.003 23.057 1.00 9.39 120 VAL A N 1
ATOM 795 C CA . VAL A 1 140 ? 12.183 36.319 22.984 1.00 9.35 120 VAL A CA 1
ATOM 796 C C . VAL A 1 140 ? 13.260 37.314 22.592 1.00 9.13 120 VAL A C 1
ATOM 797 O O . VAL A 1 140 ? 14.066 37.729 23.432 1.00 10.60 120 VAL A O 1
ATOM 801 N N . ALA A 1 141 ? 13.350 37.638 21.300 1.00 9.35 121 ALA A N 1
ATOM 802 C CA . ALA A 1 141 ? 14.441 38.443 20.748 1.00 9.54 121 ALA A CA 1
ATOM 803 C C . ALA A 1 141 ? 13.980 39.848 20.400 1.00 9.29 121 ALA A C 1
ATOM 804 O O . ALA A 1 141 ? 13.066 40.026 19.580 1.00 10.21 121 ALA A O 1
ATOM 806 N N . ASP A 1 142 ? 14.585 40.860 21.019 1.00 10.33 122 ASP A N 1
ATOM 807 C CA . ASP A 1 142 ? 14.215 42.237 20.790 1.00 10.74 122 ASP A CA 1
ATOM 808 C C . ASP A 1 142 ? 15.317 43.135 21.300 1.00 10.46 122 ASP A C 1
ATOM 809 O O . ASP A 1 142 ? 16.071 42.771 22.198 1.00 11.18 122 ASP A O 1
ATOM 814 N N . SER A 1 143 ? 15.376 44.346 20.764 1.00 11.04 123 SER A N 1
ATOM 815 C CA . SER A 1 143 ? 16.218 45.372 21.367 1.00 10.98 123 SER A CA 1
ATOM 816 C C . SER A 1 143 ? 15.746 45.800 22.753 1.00 11.72 123 SER A C 1
ATOM 817 O O . SER A 1 143 ? 16.545 46.259 23.560 1.00 13.04 123 SER A O 1
ATOM 820 N N . PHE A 1 144 ? 14.447 45.670 23.006 1.00 11.52 124 PHE A N 1
ATOM 821 C CA . PHE A 1 144 ? 13.763 46.216 24.162 1.00 12.17 124 PHE A CA 1
ATOM 822 C C . PHE A 1 144 ? 13.946 47.721 24.231 1.00 13.97 124 PHE A C 1
ATOM 823 O O . PHE A 1 144 ? 13.786 48.310 25.279 1.00 15.05 124 PHE A O 1
ATOM 831 N N . GLN A 1 145 ? 14.222 48.320 23.064 1.00 14.68 125 GLN A N 1
ATOM 832 C CA . GLN A 1 145 ? 14.465 49.757 22.903 1.00 16.53 125 GLN A CA 1
ATOM 833 C C . GLN A 1 145 ? 13.797 50.280 21.631 1.00 15.53 125 GLN A C 1
ATOM 834 O O . GLN A 1 145 ? 14.074 51.403 21.188 1.00 17.18 125 GLN A O 1
ATOM 840 N N . GLY A 1 146 ? 12.912 49.490 21.027 1.00 14.41 126 GLY A N 1
ATOM 841 C CA . GLY A 1 146 ? 12.281 49.875 19.786 1.00 13.93 126 GLY A CA 1
ATOM 842 C C . GLY A 1 146 ? 13.126 49.622 18.539 1.00 13.56 126 GLY A C 1
ATOM 843 O O . GLY A 1 146 ? 14.150 48.953 18.538 1.00 13.83 126 GLY A O 1
ATOM 844 N N . ILE A 1 147 ? 12.634 50.152 17.434 1.00 14.18 127 ILE A N 1
ATOM 845 C CA . ILE A 1 147 ? 13.253 49.981 16.135 1.00 15.27 127 ILE A CA 1
ATOM 846 C C . ILE A 1 147 ? 14.557 50.808 16.055 1.00 15.51 127 ILE A C 1
ATOM 847 O O . ILE A 1 147 ? 14.591 51.926 16.540 1.00 15.83 127 ILE A O 1
ATOM 852 N N . PRO A 1 148 ? 15.625 50.252 15.463 1.00 15.67 128 PRO A N 1
ATOM 853 C CA . PRO A 1 148 ? 16.870 51.031 15.359 1.00 16.49 128 PRO A CA 1
ATOM 854 C C . PRO A 1 148 ? 16.716 52.187 14.399 1.00 16.97 128 PRO A C 1
ATOM 855 O O . PRO A 1 148 ? 15.923 52.104 13.461 1.00 16.65 128 PRO A O 1
ATOM 859 N N . ASP A 1 149 ? 17.449 53.259 14.667 1.00 18.19 129 ASP A N 1
ATOM 860 C CA . ASP A 1 149 ? 17.591 54.343 13.724 1.00 19.33 129 ASP A CA 1
ATOM 861 C C . ASP A 1 149 ? 18.662 53.933 12.719 1.00 20.10 129 ASP A C 1
ATOM 862 O O . ASP A 1 149 ? 19.840 53.889 13.066 1.00 21.62 129 ASP A O 1
ATOM 867 N N . VAL A 1 150 ? 18.247 53.588 11.499 1.00 20.50 130 VAL A N 1
ATOM 868 C CA . VAL A 1 150 ? 19.159 52.976 10.530 1.00 21.73 130 VAL A CA 1
ATOM 869 C C . VAL A 1 150 ? 20.209 53.944 9.988 1.00 23.33 130 VAL A C 1
ATOM 870 O O . VAL A 1 150 ? 21.230 53.496 9.464 1.00 24.53 130 VAL A O 1
ATOM 874 N N . GLY A 1 151 ? 19.953 55.245 10.133 1.00 23.91 131 GLY A N 1
ATOM 875 C CA . GLY A 1 151 ? 20.939 56.276 9.787 1.00 25.23 131 GLY A CA 1
ATOM 876 C C . GLY A 1 151 ? 21.128 56.416 8.292 1.00 26.66 131 GLY A C 1
ATOM 877 O O . GLY A 1 151 ? 20.431 55.782 7.486 1.00 27.61 131 GLY A O 1
ATOM 878 N N . GLU A 1 152 ? 22.109 57.237 7.917 1.00 28.40 132 GLU A N 1
ATOM 879 C CA . GLU A 1 152 ? 22.335 57.573 6.509 1.00 29.96 132 GLU A CA 1
ATOM 880 C C . GLU A 1 152 ? 22.799 56.384 5.650 1.00 30.05 132 GLU A C 1
ATOM 881 O O . GLU A 1 152 ? 22.593 56.374 4.430 1.00 31.65 132 GLU A O 1
ATOM 887 N N . ASP A 1 153 ? 23.416 55.385 6.273 1.00 30.32 133 ASP A N 1
ATOM 888 C CA . ASP A 1 153 ? 23.881 54.197 5.544 1.00 30.53 133 ASP A CA 1
ATOM 889 C C . ASP A 1 153 ? 22.868 53.025 5.551 1.00 29.13 133 ASP A C 1
ATOM 890 O O . ASP A 1 153 ? 23.158 51.934 5.042 1.00 29.91 133 ASP A O 1
ATOM 895 N N . GLY A 1 154 ? 21.677 53.242 6.101 1.00 27.26 134 GLY A N 1
ATOM 896 C CA . GLY A 1 154 ? 20.643 52.195 6.044 1.00 25.97 134 GLY A CA 1
ATOM 897 C C . GLY A 1 154 ? 20.153 51.900 4.637 1.00 24.93 134 GLY A C 1
ATOM 898 O O . GLY A 1 154 ? 20.393 52.664 3.696 1.00 25.10 134 GLY A O 1
ATOM 899 N N . TYR A 1 155 ? 19.476 50.770 4.481 1.00 23.21 135 TYR A N 1
ATOM 900 C CA . TYR A 1 155 ? 18.725 50.454 3.253 1.00 22.18 135 TYR A CA 1
ATOM 901 C C . TYR A 1 155 ? 17.793 51.610 2.915 1.00 21.86 135 TYR A C 1
ATOM 902 O O . TYR A 1 155 ? 17.120 52.142 3.792 1.00 21.27 135 TYR A O 1
ATOM 911 N N . ALA A 1 156 ? 17.753 52.014 1.647 1.00 22.62 136 ALA A N 1
ATOM 912 C CA . ALA A 1 156 ? 16.982 53.182 1.252 1.00 22.46 136 ALA A CA 1
ATOM 913 C C . ALA A 1 156 ? 15.532 53.090 1.719 1.00 21.98 136 ALA A C 1
ATOM 914 O O . ALA A 1 156 ? 14.975 54.043 2.239 1.00 22.24 136 ALA A O 1
ATOM 916 N N . GLY A 1 157 ? 14.928 51.918 1.571 1.00 21.68 137 GLY A N 1
ATOM 917 C CA . GLY A 1 157 ? 13.538 51.730 1.984 1.00 21.40 137 GLY A CA 1
ATOM 918 C C . GLY A 1 157 ? 13.337 51.883 3.480 1.00 20.61 137 GLY A C 1
ATOM 919 O O . GLY A 1 157 ? 12.306 52.381 3.923 1.00 22.08 137 GLY A O 1
ATOM 920 N N . ASP A 1 158 ? 14.338 51.488 4.260 1.00 19.49 138 ASP A N 1
ATOM 921 C CA . ASP A 1 158 ? 14.268 51.632 5.712 1.00 18.65 138 ASP A CA 1
ATOM 922 C C . ASP A 1 158 ? 14.421 53.092 6.098 1.00 19.37 138 ASP A C 1
ATOM 923 O O . ASP A 1 158 ? 13.705 53.580 6.976 1.00 19.36 138 ASP A O 1
ATOM 928 N N . ARG A 1 159 ? 15.347 53.795 5.431 1.00 20.71 139 ARG A N 1
ATOM 929 C CA . ARG A 1 159 ? 15.562 55.223 5.723 1.00 22.35 139 ARG A CA 1
ATOM 930 C C . ARG A 1 159 ? 14.304 56.028 5.473 1.00 22.82 139 ARG A C 1
ATOM 931 O O . ARG A 1 159 ? 13.934 56.894 6.288 1.00 23.11 139 ARG A O 1
ATOM 939 N N . LYS A 1 160 ? 13.633 55.737 4.366 1.00 23.07 140 LYS A N 1
ATOM 940 C CA . LYS A 1 160 ? 12.422 56.459 3.992 1.00 24.59 140 LYS A CA 1
ATOM 941 C C . LYS A 1 160 ? 11.292 56.297 5.002 1.00 23.76 140 LYS A C 1
ATOM 942 O O . LYS A 1 160 ? 10.497 57.220 5.213 1.00 25.78 140 LYS A O 1
ATOM 948 N N . MET A 1 161 ? 11.205 55.127 5.628 1.00 21.95 141 MET A N 1
ATOM 949 C CA . MET A 1 161 ? 10.140 54.860 6.606 1.00 21.32 141 MET A CA 1
ATOM 950 C C . MET A 1 161 ? 10.350 55.582 7.938 1.00 20.29 141 MET A C 1
ATOM 951 O O . MET A 1 161 ? 9.374 55.935 8.600 1.00 21.29 141 MET A O 1
ATOM 956 N N . ALA A 1 162 ? 11.607 55.760 8.359 1.00 19.35 142 ALA A N 1
ATOM 957 C CA . ALA A 1 162 ? 11.939 56.421 9.636 1.00 19.00 142 ALA A CA 1
ATOM 958 C C . ALA A 1 162 ? 11.125 55.852 10.797 1.00 18.06 142 ALA A C 1
ATOM 959 O O . ALA A 1 162 ? 10.595 56.595 11.632 1.00 18.38 142 ALA A O 1
ATOM 961 N N . LEU A 1 163 ? 11.067 54.520 10.878 1.00 17.43 143 LEU A N 1
ATOM 962 C CA . LEU A 1 163 ? 10.175 53.861 11.832 1.00 17.56 143 LEU A CA 1
ATOM 963 C C . LEU A 1 163 ? 10.642 54.018 13.268 1.00 16.44 143 LEU A C 1
ATOM 964 O O . LEU A 1 163 ? 9.843 53.813 14.190 1.00 17.38 143 LEU A O 1
ATOM 969 N N . HIS A 1 164 ? 11.916 54.342 13.490 1.00 16.10 144 HIS A N 1
ATOM 970 C CA . HIS A 1 164 ? 12.384 54.645 14.840 1.00 16.28 144 HIS A CA 1
ATOM 971 C C . HIS A 1 164 ? 11.617 55.807 15.459 1.00 16.59 144 HIS A C 1
ATOM 972 O O . HIS A 1 164 ? 11.582 55.943 16.673 1.00 17.29 144 HIS A O 1
ATOM 979 N N . ARG A 1 165 ? 11.015 56.658 14.631 1.00 16.79 145 ARG A N 1
ATOM 980 C CA . ARG A 1 165 ? 10.205 57.747 15.182 1.00 16.94 145 ARG A CA 1
ATOM 981 C C . ARG A 1 165 ? 8.986 57.229 15.927 1.00 17.91 145 ARG A C 1
ATOM 982 O O . ARG A 1 165 ? 8.435 57.945 16.769 1.00 20.75 145 ARG A O 1
ATOM 990 N N . ARG A 1 166 ? 8.593 55.976 15.702 1.00 18.09 146 ARG A N 1
ATOM 991 C CA . ARG A 1 166 ? 7.435 55.353 16.377 1.00 18.58 146 ARG A CA 1
ATOM 992 C C . ARG A 1 166 ? 7.826 54.709 17.721 1.00 17.20 146 ARG A C 1
ATOM 993 O O . ARG A 1 166 ? 7.006 54.067 18.381 1.00 17.44 146 ARG A O 1
ATOM 1001 N N . ASN A 1 167 ? 9.063 54.890 18.155 1.00 16.96 147 ASN A N 1
ATOM 1002 C CA . ASN A 1 167 ? 9.514 54.241 19.392 1.00 16.89 147 ASN A CA 1
ATOM 1003 C C . ASN A 1 167 ? 8.812 54.655 20.676 1.00 18.06 147 ASN A C 1
ATOM 1004 O O . ASN A 1 167 ? 8.839 53.916 21.656 1.00 17.73 147 ASN A O 1
ATOM 1009 N N . SER A 1 168 ? 8.135 55.810 20.680 1.00 19.55 148 SER A N 1
ATOM 1010 C CA . SER A 1 168 ? 7.337 56.156 21.859 1.00 20.72 148 SER A CA 1
ATOM 1011 C C . SER A 1 168 ? 6.332 55.053 22.188 1.00 20.60 148 SER A C 1
ATOM 1012 O O . SER A 1 168 ? 6.047 54.787 23.361 1.00 22.40 148 SER A O 1
ATOM 1015 N N . VAL A 1 169 ? 5.823 54.402 21.146 1.00 19.01 149 VAL A N 1
ATOM 1016 C CA . VAL A 1 169 ? 4.943 53.243 21.318 1.00 18.13 149 VAL A CA 1
ATOM 1017 C C . VAL A 1 169 ? 5.708 51.916 21.239 1.00 17.28 149 VAL A C 1
ATOM 1018 O O . VAL A 1 169 ? 5.433 50.998 22.021 1.00 17.67 149 VAL A O 1
ATOM 1022 N N . LEU A 1 170 ? 6.654 51.821 20.312 1.00 16.54 150 LEU A N 1
ATOM 1023 C CA . LEU A 1 170 ? 7.284 50.536 19.996 1.00 15.18 150 LEU A CA 1
ATOM 1024 C C . LEU A 1 170 ? 8.383 50.082 20.936 1.00 15.05 150 LEU A C 1
ATOM 1025 O O . LEU A 1 170 ? 8.680 48.877 20.953 1.00 15.36 150 LEU A O 1
ATOM 1030 N N . ALA A 1 171 ? 8.988 50.991 21.694 1.00 14.67 151 ALA A N 1
ATOM 1031 C CA . ALA A 1 171 ? 9.992 50.622 22.694 1.00 14.52 151 ALA A CA 1
ATOM 1032 C C . ALA A 1 171 ? 9.330 50.119 23.958 1.00 15.56 151 ALA A C 1
ATOM 1033 O O . ALA A 1 171 ? 8.619 50.864 24.638 1.00 16.92 151 ALA A O 1
ATOM 1035 N N . VAL A 1 172 ? 9.581 48.860 24.291 1.00 13.82 152 VAL A N 1
ATOM 1036 C CA . VAL A 1 172 ? 9.050 48.251 25.505 1.00 13.83 152 VAL A CA 1
ATOM 1037 C C . VAL A 1 172 ? 10.199 47.541 26.193 1.00 13.11 152 VAL A C 1
ATOM 1038 O O . VAL A 1 172 ? 10.866 46.688 25.590 1.00 13.90 152 VAL A O 1
ATOM 1042 N N . SER A 1 173 ? 10.413 47.856 27.463 1.00 13.41 153 SER A N 1
ATOM 1043 C CA . SER A 1 173 ? 11.547 47.318 28.194 1.00 13.87 153 SER A CA 1
ATOM 1044 C C . SER A 1 173 ? 11.417 45.824 28.472 1.00 13.26 153 SER A C 1
ATOM 1045 O O . SER A 1 173 ? 10.317 45.257 28.508 1.00 13.40 153 SER A O 1
ATOM 1048 N N . GLU A 1 174 ? 12.553 45.184 28.695 1.00 13.46 154 GLU A N 1
ATOM 1049 C CA . GLU A 1 174 ? 12.546 43.785 29.061 1.00 13.58 154 GLU A CA 1
ATOM 1050 C C . GLU A 1 174 ? 11.827 43.564 30.390 1.00 13.92 154 GLU A C 1
ATOM 1051 O O . GLU A 1 174 ? 11.164 42.553 30.577 1.00 13.28 154 GLU A O 1
ATOM 1057 N N . GLU A 1 175 ? 11.943 44.515 31.322 1.00 13.60 155 GLU A N 1
ATOM 1058 C CA . GLU A 1 175 ? 11.243 44.371 32.579 1.00 14.26 155 GLU A CA 1
ATOM 1059 C C . GLU A 1 175 ? 9.722 44.300 32.363 1.00 12.82 155 GLU A C 1
ATOM 1060 O O . GLU A 1 175 ? 9.027 43.496 33.004 1.00 13.38 155 GLU A O 1
ATOM 1066 N N . GLU A 1 176 ? 9.205 45.148 31.484 1.00 12.79 156 GLU A N 1
ATOM 1067 C CA . GLU A 1 176 ? 7.789 45.135 31.162 1.00 12.78 156 GLU A CA 1
ATOM 1068 C C . GLU A 1 176 ? 7.359 43.827 30.497 1.00 12.19 156 GLU A C 1
ATOM 1069 O O . GLU A 1 176 ? 6.341 43.247 30.871 1.00 12.81 156 GLU A O 1
ATOM 1075 N N . VAL A 1 177 ? 8.164 43.335 29.562 1.00 12.13 157 VAL A N 1
ATOM 1076 C CA . VAL A 1 177 ? 7.853 42.055 28.917 1.00 11.29 157 VAL A CA 1
ATOM 1077 C C . VAL A 1 177 ? 7.868 40.906 29.922 1.00 11.30 157 VAL A C 1
ATOM 1078 O O . VAL A 1 177 ? 6.982 40.062 29.930 1.00 11.34 157 VAL A O 1
ATOM 1082 N N . ARG A 1 178 ? 8.898 40.871 30.774 1.00 11.42 158 ARG A N 1
ATOM 1083 C CA . ARG A 1 178 ? 8.946 39.870 31.820 1.00 11.42 158 ARG A CA 1
ATOM 1084 C C . ARG A 1 178 ? 7.720 39.912 32.744 1.00 11.18 158 ARG A C 1
ATOM 1085 O O . ARG A 1 178 ? 7.175 38.868 33.115 1.00 12.32 158 ARG A O 1
ATOM 1093 N N . ARG A 1 179 ? 7.344 41.118 33.154 1.00 11.66 159 ARG A N 1
ATOM 1094 C CA . ARG A 1 179 ? 6.169 41.271 33.978 1.00 12.56 159 ARG A CA 1
ATOM 1095 C C . ARG A 1 179 ? 4.929 40.729 33.261 1.00 11.47 159 ARG A C 1
ATOM 1096 O O . ARG A 1 179 ? 4.083 40.088 33.875 1.00 13.03 159 ARG A O 1
ATOM 1099 N N . ASN A 1 180 ? 4.815 41.000 31.970 1.00 11.60 160 ASN A N 1
ATOM 1100 C CA . ASN A 1 180 ? 3.667 40.505 31.212 1.00 11.00 160 ASN A CA 1
ATOM 1101 C C . ASN A 1 180 ? 3.634 38.973 31.207 1.00 10.91 160 ASN A C 1
ATOM 1102 O O . ASN A 1 180 ? 2.574 38.369 31.423 1.00 11.71 160 ASN A O 1
ATOM 1107 N N . PHE A 1 181 ? 4.781 38.317 31.002 1.00 10.66 161 PHE A N 1
ATOM 1108 C CA . PHE A 1 181 ? 4.821 36.857 31.113 1.00 11.12 161 PHE A CA 1
ATOM 1109 C C . PHE A 1 181 ? 4.375 36.404 32.515 1.00 11.44 161 PHE A C 1
ATOM 1110 O O . PHE A 1 181 ? 3.615 35.440 32.666 1.00 11.61 161 PHE A O 1
ATOM 1118 N N . ARG A 1 182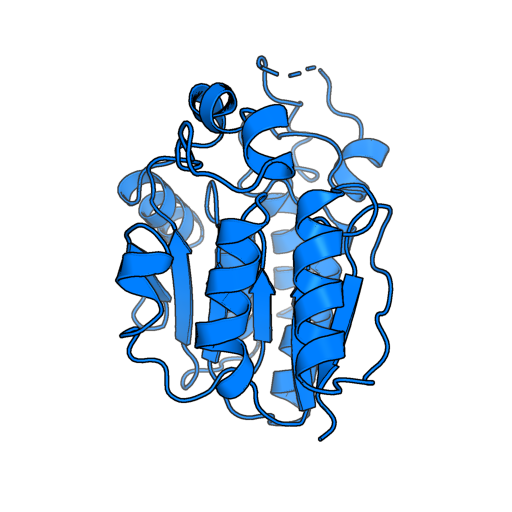 ? 4.876 37.090 33.546 1.00 12.47 162 ARG A N 1
ATOM 1119 C CA . ARG A 1 182 ? 4.519 36.730 34.911 1.00 13.84 162 ARG A CA 1
ATOM 1120 C C . ARG A 1 182 ? 3.025 36.878 35.177 1.00 13.02 162 ARG A C 1
ATOM 1121 O O . ARG A 1 182 ? 2.445 36.063 35.909 1.00 14.41 162 ARG A O 1
ATOM 1129 N N . ASN A 1 183 ? 2.390 37.874 34.543 1.00 13.41 163 ASN A N 1
ATOM 1130 C CA . ASN A 1 183 ? 0.951 38.107 34.708 1.00 13.42 163 ASN A CA 1
ATOM 1131 C C . ASN A 1 183 ? 0.120 36.900 34.266 1.00 13.37 163 ASN A C 1
ATOM 1132 O O . ASN A 1 183 ? -0.994 36.683 34.747 1.00 14.78 163 ASN A O 1
ATOM 1137 N N . TYR A 1 184 ? 0.639 36.157 33.288 1.00 12.11 164 TYR A N 1
ATOM 1138 C CA . TYR A 1 184 ? -0.020 34.925 32.795 1.00 12.45 164 TYR A CA 1
ATOM 1139 C C . TYR A 1 184 ? 0.501 33.677 33.498 1.00 13.37 164 TYR A C 1
ATOM 1140 O O . TYR A 1 184 ? 0.104 32.569 33.156 1.00 14.84 164 TYR A O 1
ATOM 1149 N N . ASP A 1 185 ? 1.410 33.856 34.464 1.00 12.92 165 ASP A N 1
ATOM 1150 C CA . ASP A 1 185 ? 2.072 32.749 35.095 1.00 14.77 165 ASP A CA 1
ATOM 1151 C C . ASP A 1 185 ? 2.861 31.887 34.161 1.00 13.77 165 ASP A C 1
ATOM 1152 O O . ASP A 1 185 ? 2.890 30.652 34.302 1.00 16.26 165 ASP A O 1
ATOM 1161 N N . LEU A 1 186 ? 3.510 32.531 33.207 1.00 12.25 166 LEU A N 1
ATOM 1162 C CA . LEU A 1 186 ? 4.273 31.824 32.198 1.00 12.02 166 LEU A CA 1
ATOM 1163 C C . LEU A 1 186 ? 5.749 32.224 32.147 1.00 12.91 166 LEU A C 1
ATOM 1164 O O . LEU A 1 186 ? 6.455 31.874 31.190 1.00 13.49 166 LEU A O 1
ATOM 1169 N N . LEU A 1 187 ? 6.241 32.943 33.154 1.00 13.38 167 LEU A N 1
ATOM 1170 C CA . LEU A 1 187 ? 7.666 33.276 33.189 1.00 14.27 167 LEU A CA 1
ATOM 1171 C C . LEU A 1 187 ? 8.406 32.165 33.905 1.00 14.62 167 LEU A C 1
ATOM 1172 O O . LEU A 1 187 ? 8.432 32.111 35.133 1.00 18.20 167 LEU A O 1
ATOM 1177 N N . ASP A 1 188 ? 8.989 31.249 33.156 1.00 13.34 168 ASP A N 1
ATOM 1178 C CA . ASP A 1 188 ? 9.687 30.112 33.770 1.00 13.71 168 ASP A CA 1
ATOM 1179 C C . ASP A 1 188 ? 10.911 29.740 32.955 1.00 13.11 168 ASP A C 1
ATOM 1180 O O . ASP A 1 188 ? 11.343 30.480 32.067 1.00 13.01 168 ASP A O 1
ATOM 1185 N N . GLU A 1 189 ? 11.478 28.573 33.226 1.00 13.14 169 GLU A N 1
ATOM 1186 C CA . GLU A 1 189 ? 12.714 28.189 32.596 1.00 13.68 169 GLU A CA 1
ATOM 1187 C C . GLU A 1 189 ? 12.644 27.967 31.100 1.00 12.43 169 GLU A C 1
ATOM 1188 O O . GLU A 1 189 ? 13.669 27.971 30.439 1.00 13.06 169 GLU A O 1
ATOM 1194 N N . GLN A 1 190 ? 11.437 27.786 30.562 1.00 11.61 170 GLN A N 1
ATOM 1195 C CA . GLN A 1 190 ? 11.285 27.549 29.120 1.00 11.55 170 GLN A CA 1
ATOM 1196 C C . GLN A 1 190 ? 11.107 28.843 28.330 1.00 11.30 170 GLN A C 1
ATOM 1197 O O . GLN A 1 190 ? 10.758 28.776 27.164 1.00 12.79 170 GLN A O 1
ATOM 1203 N N . VAL A 1 191 ? 11.314 29.996 28.953 1.00 10.55 171 VAL A N 1
ATOM 1204 C CA . VAL A 1 191 ? 11.343 31.276 28.276 1.00 10.63 171 VAL A CA 1
ATOM 1205 C C . VAL A 1 191 ? 12.740 31.834 28.414 1.00 10.50 171 VAL A C 1
ATOM 1206 O O . VAL A 1 191 ? 13.266 31.939 29.542 1.00 12.53 171 VAL A O 1
ATOM 1210 N N . ARG A 1 192 ? 13.357 32.201 27.298 1.00 10.43 172 ARG A N 1
ATOM 1211 C CA . ARG A 1 192 ? 14.677 32.783 27.275 1.00 11.00 172 ARG A CA 1
ATOM 1212 C C . ARG A 1 192 ? 14.669 34.045 26.445 1.00 10.33 172 ARG A C 1
ATOM 1213 O O . ARG A 1 192 ? 13.951 34.156 25.462 1.00 11.84 172 ARG A O 1
ATOM 1221 N N . PHE A 1 193 ? 15.511 34.993 26.823 1.00 11.63 173 PHE A N 1
ATOM 1222 C CA . PHE A 1 193 ? 15.511 36.322 26.246 1.00 11.38 173 PHE A CA 1
ATOM 1223 C C . PHE A 1 193 ? 16.818 36.576 25.531 1.00 12.17 173 PHE A C 1
ATOM 1224 O O . PHE A 1 193 ? 17.904 36.214 26.015 1.00 13.62 173 PHE A O 1
ATOM 1232 N N . LEU A 1 194 ? 16.731 37.238 24.385 1.00 12.09 174 LEU A N 1
ATOM 1233 C CA . LEU A 1 194 ? 17.885 37.655 23.611 1.00 12.01 174 LEU A CA 1
ATOM 1234 C C . LEU A 1 194 ? 17.784 39.170 23.422 1.00 12.55 174 LEU A C 1
ATOM 1235 O O . LEU A 1 194 ? 17.265 39.650 22.410 1.00 12.40 174 LEU A O 1
ATOM 1240 N N . PRO A 1 195 ? 18.237 39.934 24.416 1.00 12.94 175 PRO A N 1
ATOM 1241 C CA . PRO A 1 195 ? 18.151 41.375 24.348 1.00 13.10 175 PRO A CA 1
ATOM 1242 C C . PRO A 1 195 ? 19.270 41.939 23.532 1.00 14.31 175 PRO A C 1
ATOM 1243 O O . PRO A 1 195 ? 20.430 41.573 23.736 1.00 16.57 175 PRO A O 1
ATOM 1247 N N . GLY A 1 196 ? 18.927 42.893 22.661 1.00 12.86 176 GLY A N 1
ATOM 1248 C CA . GLY A 1 196 ? 19.906 43.640 21.866 1.00 13.53 176 GLY A CA 1
ATOM 1249 C C . GLY A 1 196 ? 19.486 43.755 20.412 1.00 12.40 176 GLY A C 1
ATOM 1250 O O . GLY A 1 196 ? 18.433 43.238 20.002 1.00 12.80 176 GLY A O 1
ATOM 1251 N N . TRP A 1 197 ? 20.283 44.472 19.633 1.00 13.69 177 TRP A N 1
ATOM 1252 C CA . TRP A 1 197 ? 20.026 44.587 18.228 1.00 13.11 177 TRP A CA 1
ATOM 1253 C C . TRP A 1 197 ? 20.270 43.232 17.558 1.00 13.18 177 TRP A C 1
ATOM 1254 O O . TRP A 1 197 ? 21.237 42.550 17.888 1.00 14.59 177 TRP A O 1
ATOM 1265 N N . PHE A 1 198 ? 19.405 42.841 16.626 1.00 13.03 178 PHE A N 1
ATOM 1266 C CA . PHE A 1 198 ? 19.547 41.531 15.974 1.00 13.29 178 PHE A CA 1
ATOM 1267 C C . PHE A 1 198 ? 20.931 41.316 15.361 1.00 14.33 178 PHE A C 1
ATOM 1268 O O . PHE A 1 198 ? 21.460 40.217 15.417 1.00 15.38 178 PHE A O 1
ATOM 1276 N N . LYS A 1 199 ? 21.539 42.370 14.827 1.00 15.36 179 LYS A N 1
ATOM 1277 C CA . LYS A 1 199 ? 22.865 42.192 14.200 1.00 17.68 179 LYS A CA 1
ATOM 1278 C C . LYS A 1 199 ? 23.904 41.785 15.232 1.00 18.02 179 LYS A C 1
ATOM 1279 O O . LYS A 1 199 ? 24.937 41.203 14.869 1.00 20.56 179 LYS A O 1
ATOM 1285 N N . ASP A 1 200 ? 23.665 42.120 16.494 1.00 18.21 180 ASP A N 1
ATOM 1286 C CA . ASP A 1 200 ? 24.578 41.797 17.592 1.00 18.78 180 ASP A CA 1
ATOM 1287 C C . ASP A 1 200 ? 24.228 40.485 18.269 1.00 18.45 180 ASP A C 1
ATOM 1288 O O . ASP A 1 200 ? 25.104 39.785 18.756 1.00 21.37 180 ASP A O 1
ATOM 1293 N N . THR A 1 201 ? 22.944 40.155 18.352 1.00 16.16 181 THR A N 1
ATOM 1294 C CA . THR A 1 201 ? 22.502 39.004 19.141 1.00 15.98 181 THR A CA 1
ATOM 1295 C C . THR A 1 201 ? 22.320 37.709 18.347 1.00 16.16 181 THR A C 1
ATOM 1296 O O . THR A 1 201 ? 22.514 36.625 18.891 1.00 18.47 181 THR A O 1
ATOM 1300 N N . LEU A 1 202 ? 21.882 37.804 17.094 1.00 15.27 182 LEU A N 1
ATOM 1301 C CA . LEU A 1 202 ? 21.491 36.591 16.366 1.00 15.62 182 LEU A CA 1
ATOM 1302 C C . LEU A 1 202 ? 22.647 35.723 15.852 1.00 17.20 182 LEU A C 1
ATOM 1303 O O . LEU A 1 202 ? 22.522 34.511 15.848 1.00 18.53 182 LEU A O 1
ATOM 1308 N N . PRO A 1 203 ? 23.770 36.336 15.440 1.00 18.63 183 PRO A N 1
ATOM 1309 C CA . PRO A 1 203 ? 24.871 35.485 14.977 1.00 19.78 183 PRO A CA 1
ATOM 1310 C C . PRO A 1 203 ? 25.382 34.496 16.022 1.00 20.82 183 PRO A C 1
ATOM 1311 O O . PRO A 1 203 ? 25.829 33.408 15.635 1.00 23.77 183 PRO A O 1
ATOM 1315 N N . THR A 1 204 ? 25.296 34.854 17.299 1.00 21.20 184 THR A N 1
ATOM 1316 C CA . THR A 1 204 ? 25.776 34.014 18.397 1.00 22.65 184 THR A CA 1
ATOM 1317 C C . THR A 1 204 ? 24.674 33.455 19.300 1.00 22.01 184 THR A C 1
ATOM 1318 O O . THR A 1 204 ? 24.954 32.838 20.308 1.00 23.84 184 THR A O 1
ATOM 1322 N N . ALA A 1 205 ? 23.402 33.613 18.921 1.00 20.13 185 ALA A N 1
ATOM 1323 C CA . ALA A 1 205 ? 22.322 33.094 19.742 1.00 19.41 185 ALA A CA 1
ATOM 1324 C C . ALA A 1 205 ? 22.525 31.593 19.933 1.00 18.69 185 ALA A C 1
ATOM 1325 O O . ALA A 1 205 ? 22.752 30.883 18.964 1.00 18.54 185 ALA A O 1
ATOM 1327 N N . PRO A 1 206 ? 22.428 31.094 21.180 1.00 18.58 186 PRO A N 1
ATOM 1328 C CA . PRO A 1 206 ? 22.707 29.678 21.415 1.00 18.32 186 PRO A CA 1
ATOM 1329 C C . PRO A 1 206 ? 21.497 28.794 21.185 1.00 18.93 186 PRO A C 1
ATOM 1330 O O . PRO A 1 206 ? 21.054 28.046 22.056 1.00 20.11 186 PRO A O 1
ATOM 1334 N N . ILE A 1 207 ? 20.977 28.906 19.972 1.00 19.65 187 ILE A N 1
ATOM 1335 C CA . ILE A 1 207 ? 19.848 28.135 19.509 1.00 19.90 187 ILE A CA 1
ATOM 1336 C C . ILE A 1 207 ? 20.408 27.106 18.544 1.00 19.75 187 ILE A C 1
ATOM 1337 O O . ILE A 1 207 ? 21.141 27.438 17.629 1.00 20.85 187 ILE A O 1
ATOM 1342 N N . ASP A 1 208 ? 20.053 25.857 18.760 1.00 21.07 188 ASP A N 1
ATOM 1343 C CA . ASP A 1 208 ? 20.495 24.762 17.932 1.00 21.45 188 ASP A CA 1
ATOM 1344 C C . ASP A 1 208 ? 19.566 24.598 16.707 1.00 20.09 188 ASP A C 1
ATOM 1345 O O . ASP A 1 208 ? 19.985 24.645 15.556 1.00 21.55 188 ASP A O 1
ATOM 1350 N N . THR A 1 209 ? 18.291 24.397 16.971 1.00 16.92 189 THR A N 1
ATOM 1351 C CA . THR A 1 209 ? 17.341 24.214 15.912 1.00 14.74 189 THR A CA 1
ATOM 1352 C C . THR A 1 209 ? 16.048 24.871 16.295 1.00 12.95 189 THR A C 1
ATOM 1353 O O . THR A 1 209 ? 15.715 25.040 17.472 1.00 12.88 189 THR A O 1
ATOM 1360 N N . LEU A 1 210 ? 15.314 25.238 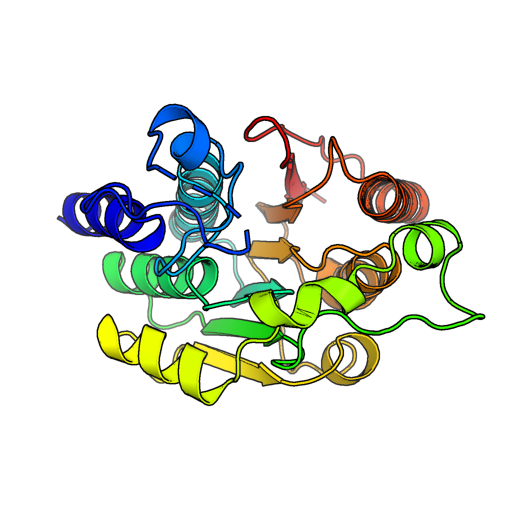15.247 1.00 12.11 190 LEU A N 1
ATOM 1361 C CA . LEU A 1 210 ? 14.046 25.957 15.377 1.00 11.20 190 LEU A CA 1
ATOM 1362 C C . LEU A 1 210 ? 12.941 25.204 14.655 1.00 10.78 190 LEU A C 1
ATOM 1363 O O . LEU A 1 210 ? 13.105 24.758 13.511 1.00 12.80 190 LEU A O 1
ATOM 1368 N N . ALA A 1 211 ? 11.808 25.074 15.326 1.00 9.99 191 ALA A N 1
ATOM 1369 C CA . ALA A 1 211 ? 10.595 24.564 14.708 1.00 9.82 191 ALA A CA 1
ATOM 1370 C C . ALA A 1 211 ? 9.698 25.673 14.172 1.00 9.97 191 ALA A C 1
ATOM 1371 O O . ALA A 1 211 ? 8.991 25.466 13.168 1.00 10.64 191 ALA A O 1
ATOM 1373 N N . VAL A 1 212 ? 9.690 26.844 14.813 1.00 9.54 192 VAL A N 1
ATOM 1374 C CA . VAL A 1 212 ? 8.941 28.007 14.314 1.00 9.54 192 VAL A CA 1
ATOM 1375 C C . VAL A 1 212 ? 9.821 29.233 14.470 1.00 9.20 192 VAL A C 1
ATOM 1376 O O . VAL A 1 212 ? 10.315 29.508 15.561 1.00 10.56 192 VAL A O 1
ATOM 1380 N N . LEU A 1 213 ? 9.989 29.968 13.377 1.00 9.50 193 LEU A N 1
ATOM 1381 C CA . LEU A 1 213 ? 10.680 31.255 13.336 1.00 9.33 193 LEU A CA 1
ATOM 1382 C C . LEU A 1 213 ? 9.658 32.303 12.956 1.00 8.91 193 LEU A C 1
ATOM 1383 O O . LEU A 1 213 ? 9.205 32.298 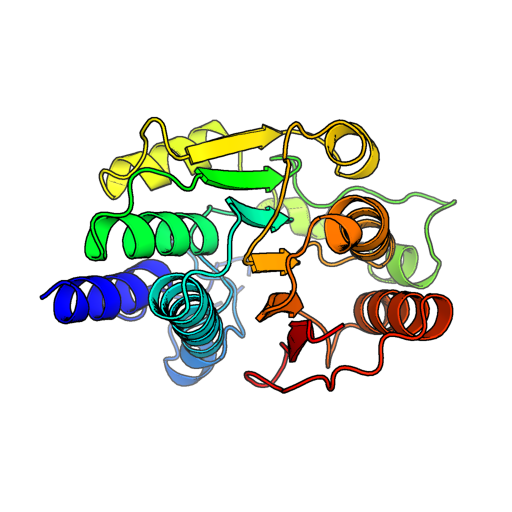11.839 1.00 10.26 193 LEU A O 1
ATOM 1388 N N . ARG A 1 214 ? 9.275 33.170 13.894 1.00 8.71 194 ARG A N 1
ATOM 1389 C CA . ARG A 1 214 ? 8.317 34.257 13.623 1.00 8.97 194 ARG A CA 1
ATOM 1390 C C . ARG A 1 214 ? 9.092 35.562 13.553 1.00 9.40 194 ARG A C 1
ATOM 1391 O O . ARG A 1 214 ? 9.810 35.904 14.474 1.00 11.76 194 ARG A O 1
ATOM 1399 N N . MET A 1 215 ? 8.967 36.257 12.439 1.00 9.88 195 MET A N 1
ATOM 1400 C CA . MET A 1 215 ? 9.710 37.476 12.163 1.00 11.18 195 MET A CA 1
ATOM 1401 C C . MET A 1 215 ? 8.771 38.659 12.189 1.00 10.30 195 MET A C 1
ATOM 1402 O O . MET A 1 215 ? 7.790 38.689 11.427 1.00 11.23 195 MET A O 1
ATOM 1407 N N . ASP A 1 216 ? 9.068 39.652 13.016 1.00 10.91 196 ASP A N 1
ATOM 1408 C CA . ASP A 1 216 ? 8.237 40.843 13.148 1.00 11.92 196 ASP A CA 1
ATOM 1409 C C . ASP A 1 216 ? 9.120 42.025 13.523 1.00 13.69 196 ASP A C 1
ATOM 1410 O O . ASP A 1 216 ? 8.882 42.701 14.541 1.00 15.54 196 ASP A O 1
ATOM 1415 N N . GLY A 1 217 ? 10.122 42.277 12.701 1.00 14.40 197 GLY A N 1
ATOM 1416 C CA . GLY A 1 217 ? 11.102 43.326 12.964 1.00 14.68 197 GLY A CA 1
ATOM 1417 C C . GLY A 1 217 ? 10.991 44.582 12.128 1.00 15.78 197 GLY A C 1
ATOM 1418 O O . GLY A 1 217 ? 11.857 45.443 12.219 1.00 17.28 197 GLY A O 1
ATOM 1419 N N . ASP A 1 218 ? 9.947 44.683 11.298 1.00 17.02 198 ASP A N 1
ATOM 1420 C CA . ASP A 1 218 ? 9.541 45.917 10.590 1.00 17.73 198 ASP A CA 1
ATOM 1421 C C . ASP A 1 218 ? 10.438 46.514 9.500 1.00 17.26 198 ASP A C 1
ATOM 1422 O O . ASP A 1 218 ? 9.934 47.275 8.702 1.00 18.79 198 ASP A O 1
ATOM 1427 N N . LEU A 1 219 ? 11.723 46.170 9.462 1.00 15.20 199 LEU A N 1
ATOM 1428 C CA . LEU A 1 219 ? 12.680 46.755 8.514 1.00 14.50 199 LEU A CA 1
ATOM 1429 C C . LEU A 1 219 ? 13.303 45.732 7.611 1.00 14.33 199 LEU A C 1
ATOM 1430 O O . LEU A 1 219 ? 13.388 44.560 7.969 1.00 14.15 199 LEU A O 1
ATOM 1435 N N . TYR A 1 220 ? 13.786 46.181 6.459 1.00 14.32 200 TYR A N 1
ATOM 1436 C CA . TYR A 1 220 ? 14.574 45.317 5.589 1.00 13.98 200 TYR A CA 1
ATOM 1437 C C . TYR A 1 220 ? 15.744 44.746 6.363 1.00 14.29 200 TYR A C 1
ATOM 1438 O O . TYR A 1 220 ? 16.006 43.527 6.314 1.00 14.04 200 TYR A O 1
ATOM 1447 N N . GLU A 1 221 ? 16.479 45.607 7.066 1.00 14.57 201 GLU A N 1
ATOM 1448 C CA . GLU A 1 221 ? 17.695 45.114 7.697 1.00 15.42 201 GLU A CA 1
ATOM 1449 C C . GLU A 1 221 ? 17.426 44.116 8.809 1.00 14.80 201 GLU A C 1
ATOM 1450 O O . GLU A 1 221 ? 18.139 43.117 8.931 1.00 16.24 201 GLU A O 1
ATOM 1456 N N . SER A 1 222 ? 16.391 44.371 9.594 1.00 13.71 202 SER A N 1
ATOM 1457 C CA . SER A 1 222 ? 16.004 43.476 10.652 1.00 13.94 202 SER A CA 1
ATOM 1458 C C . SER A 1 222 ? 15.613 42.127 10.096 1.00 12.96 202 SER A C 1
ATOM 1459 O O . SER A 1 222 ? 15.989 41.087 10.643 1.00 14.02 202 SER A O 1
ATOM 1462 N N . THR A 1 223 ? 14.850 42.136 9.006 1.00 12.88 203 THR A N 1
ATOM 1463 C CA . THR A 1 223 ? 14.371 40.905 8.395 1.00 12.44 203 THR A CA 1
ATOM 1464 C C . THR A 1 223 ? 15.513 40.123 7.762 1.00 12.91 203 THR A C 1
ATOM 1465 O O . THR A 1 223 ? 15.600 38.932 7.932 1.00 13.23 203 THR A O 1
ATOM 1469 N N . TRP A 1 224 ? 16.387 40.813 7.058 1.00 13.88 204 TRP A N 1
ATOM 1470 C CA . TRP A 1 224 ? 17.542 40.171 6.446 1.00 14.67 204 TRP A CA 1
ATOM 1471 C C . TRP A 1 224 ? 18.431 39.537 7.507 1.00 14.54 204 TRP A C 1
ATOM 1472 O O . TRP A 1 224 ? 18.877 38.396 7.366 1.00 15.65 204 TRP A O 1
ATOM 1483 N N . ASP A 1 225 ? 18.692 40.274 8.579 1.00 14.76 205 ASP A N 1
ATOM 1484 C CA . ASP A 1 225 ? 19.560 39.734 9.646 1.00 15.57 205 ASP A CA 1
ATOM 1485 C C . ASP A 1 225 ? 18.920 38.535 10.365 1.00 14.46 205 ASP A C 1
ATOM 1486 O O . ASP A 1 225 ? 19.597 37.585 10.769 1.00 15.17 205 ASP A O 1
ATOM 1491 N N . THR A 1 226 ? 17.599 38.534 10.457 1.00 12.97 206 THR A N 1
ATOM 1492 C CA . THR A 1 226 ? 16.913 37.409 11.039 1.00 12.13 206 THR A CA 1
ATOM 1493 C C . THR A 1 226 ? 17.022 36.185 10.145 1.00 12.08 206 THR A C 1
ATOM 1494 O O . THR A 1 226 ? 17.378 35.089 10.599 1.00 12.10 206 THR A O 1
ATOM 1498 N N . LEU A 1 227 ? 16.678 36.345 8.865 1.00 11.56 207 LEU A N 1
ATOM 1499 C CA . LEU A 1 227 ? 16.743 35.196 7.972 1.00 11.94 207 LEU A CA 1
ATOM 1500 C C . LEU A 1 227 ? 18.173 34.636 7.848 1.00 12.45 207 LEU A C 1
ATOM 1501 O O . LEU A 1 227 ? 18.392 33.426 7.875 1.00 12.88 207 LEU A O 1
ATOM 1506 N N . THR A 1 228 ? 19.142 35.517 7.655 1.00 13.31 208 THR A N 1
ATOM 1507 C CA . THR A 1 228 ? 20.491 35.035 7.403 1.00 15.22 208 THR A CA 1
ATOM 1508 C C . THR A 1 228 ? 21.012 34.213 8.588 1.00 14.83 208 THR A C 1
ATOM 1509 O O . THR A 1 228 ? 21.664 33.190 8.404 1.00 15.95 208 THR A O 1
ATOM 1513 N N . ASN A 1 229 ? 20.720 34.656 9.796 1.00 14.64 209 ASN A N 1
ATOM 1514 C CA . ASN A 1 229 ? 21.241 33.989 10.992 1.00 14.15 209 ASN A CA 1
ATOM 1515 C C . ASN A 1 229 ? 20.387 32.833 11.482 1.00 14.02 209 ASN A C 1
ATOM 1516 O O . ASN A 1 229 ? 20.925 31.893 12.055 1.00 16.28 209 ASN A O 1
ATOM 1521 N N . LEU A 1 230 ? 19.058 32.904 11.293 1.00 12.30 210 LEU A N 1
ATOM 1522 C CA . LEU A 1 230 ? 18.178 31.906 11.881 1.00 12.39 210 LEU A CA 1
ATOM 1523 C C . LEU A 1 230 ? 17.529 30.936 10.919 1.00 11.61 210 LEU A C 1
ATOM 1524 O O . LEU A 1 230 ? 17.199 29.819 11.328 1.00 12.31 210 LEU A O 1
ATOM 1529 N N . TYR A 1 231 ? 17.349 31.294 9.648 1.00 12.32 211 TYR A N 1
ATOM 1530 C CA . TYR A 1 231 ? 16.733 30.329 8.744 1.00 12.26 211 TYR A CA 1
ATOM 1531 C C . TYR A 1 231 ? 17.495 28.997 8.637 1.00 12.54 211 TYR A C 1
ATOM 1532 O O . TYR A 1 231 ? 16.871 27.929 8.626 1.00 13.29 211 TYR A O 1
ATOM 1541 N N . PRO A 1 232 ? 18.837 29.038 8.660 1.00 13.94 212 PRO A N 1
ATOM 1542 C CA . PRO A 1 232 ? 19.540 27.756 8.596 1.00 14.56 212 PRO A CA 1
ATOM 1543 C C . PRO A 1 232 ? 19.261 26.804 9.765 1.00 14.58 212 PRO A C 1
ATOM 1544 O O . PRO A 1 232 ? 19.576 25.619 9.666 1.00 16.99 212 PRO A O 1
ATOM 1548 N N . LYS A 1 233 ? 18.707 27.321 10.864 1.00 13.18 213 LYS A N 1
ATOM 1549 C CA . LYS A 1 233 ? 18.354 26.511 12.031 1.00 13.17 213 LYS A CA 1
ATOM 1550 C C . LYS A 1 233 ? 16.978 25.863 11.930 1.00 11.65 213 LYS A C 1
ATOM 1551 O O . LYS A 1 233 ? 16.648 24.999 12.740 1.00 12.41 213 LYS A O 1
ATOM 1557 N N . VAL A 1 234 ? 16.163 26.276 10.950 1.00 12.26 214 VAL A N 1
ATOM 1558 C CA . VAL A 1 234 ? 14.786 25.807 10.863 1.00 12.22 214 VAL A CA 1
ATOM 1559 C C . VAL A 1 234 ? 14.742 24.370 10.339 1.00 11.67 214 VAL A C 1
ATOM 1560 O O . VAL A 1 234 ? 15.268 24.051 9.249 1.00 13.34 214 VAL A O 1
ATOM 1564 N N . SER A 1 235 ? 14.118 23.496 11.121 1.00 12.31 215 SER A N 1
ATOM 1565 C CA . SER A 1 235 ? 13.980 22.104 10.763 1.00 12.69 215 SER A CA 1
ATOM 1566 C C . SER A 1 235 ? 13.071 21.902 9.552 1.00 12.88 215 SER A C 1
ATOM 1567 O O . SER A 1 235 ? 12.145 22.657 9.301 1.00 13.74 215 SER A O 1
ATOM 1570 N N . VAL A 1 236 ? 13.293 20.804 8.840 1.00 13.08 216 VAL A N 1
ATOM 1571 C CA . VAL A 1 236 ? 12.342 20.383 7.824 1.00 13.73 216 VAL A CA 1
ATOM 1572 C C . VAL A 1 236 ? 11.036 20.063 8.531 1.00 13.03 216 VAL A C 1
ATOM 1573 O O . VAL A 1 236 ? 11.003 19.319 9.539 1.00 14.01 216 VAL A O 1
ATOM 1577 N N . GLY A 1 237 ? 9.943 20.635 8.024 1.00 12.87 217 GLY A N 1
ATOM 1578 C CA . GLY A 1 237 ? 8.640 20.544 8.656 1.00 12.84 217 GLY A CA 1
ATOM 1579 C C . GLY A 1 237 ? 8.299 21.761 9.492 1.00 12.97 217 GLY A C 1
ATOM 1580 O O . GLY A 1 237 ? 7.161 21.907 9.890 1.00 13.75 217 GLY A O 1
ATOM 1581 N N . GLY A 1 238 ? 9.299 22.601 9.756 1.00 11.96 218 GLY A N 1
ATOM 1582 C CA . GLY A 1 238 ? 9.097 23.812 10.545 1.00 11.97 218 GLY A CA 1
ATOM 1583 C C . GLY A 1 238 ? 8.577 24.948 9.701 1.00 11.06 218 GLY A C 1
ATOM 1584 O O . GLY A 1 238 ? 8.422 24.831 8.487 1.00 12.22 218 GLY A O 1
ATOM 1585 N N . TYR A 1 239 ? 8.258 26.040 10.371 1.00 10.09 219 TYR A N 1
ATOM 1586 C CA . TYR A 1 239 ? 7.597 27.175 9.766 1.00 10.03 219 TYR A CA 1
ATOM 1587 C C . TYR A 1 239 ? 8.346 28.464 9.951 1.00 9.79 219 TYR A C 1
ATOM 1588 O O . TYR A 1 239 ? 8.931 28.695 11.010 1.00 10.60 219 TYR A O 1
ATOM 1597 N N . VAL A 1 240 ? 8.294 29.303 8.927 1.00 10.31 220 VAL A N 1
ATOM 1598 C CA . VAL A 1 240 ? 8.725 30.689 8.982 1.00 9.72 220 VAL A CA 1
ATOM 1599 C C . VAL A 1 240 ? 7.525 31.565 8.770 1.00 8.81 220 VAL A C 1
ATOM 1600 O O . VAL A 1 240 ? 6.816 31.431 7.766 1.00 9.84 220 VAL A O 1
ATOM 1604 N N . ILE A 1 241 ? 7.260 32.433 9.732 1.00 8.99 221 ILE A N 1
ATOM 1605 C CA . ILE A 1 241 ? 6.125 33.352 9.690 1.00 9.48 221 ILE A CA 1
ATOM 1606 C C . ILE A 1 241 ? 6.660 34.783 9.482 1.00 9.17 221 ILE A C 1
ATOM 1607 O O . ILE A 1 241 ? 7.547 35.202 10.214 1.00 10.14 221 ILE A O 1
ATOM 1612 N N . VAL A 1 242 ? 6.108 35.497 8.515 1.00 10.13 222 VAL A N 1
ATOM 1613 C CA . VAL A 1 242 ? 6.490 36.872 8.210 1.00 10.81 222 VAL A CA 1
ATOM 1614 C C . VAL A 1 242 ? 5.293 37.742 8.561 1.00 10.81 222 VAL A C 1
ATOM 1615 O O . VAL A 1 242 ? 4.252 37.701 7.876 1.00 11.03 222 VAL A O 1
ATOM 1619 N N . ASP A 1 243 ? 5.423 38.554 9.597 1.00 11.05 223 ASP A N 1
ATOM 1620 C CA . ASP A 1 243 ? 4.304 39.316 10.106 1.00 11.44 223 ASP A CA 1
ATOM 1621 C C . ASP A 1 243 ? 3.754 40.324 9.116 1.00 12.56 223 ASP A C 1
ATOM 1622 O O . ASP A 1 243 ? 2.534 40.473 8.996 1.00 13.90 223 ASP A O 1
ATOM 1627 N N . ASP A 1 244 ? 4.663 41.042 8.467 1.00 13.52 224 ASP A N 1
ATOM 1628 C CA . ASP A 1 244 ? 4.358 42.278 7.716 1.00 15.86 224 ASP A CA 1
ATOM 1629 C C . ASP A 1 244 ? 5.026 42.078 6.375 1.00 16.59 224 ASP A C 1
ATOM 1630 O O . ASP A 1 244 ? 6.184 42.433 6.191 1.00 20.65 224 ASP A O 1
ATOM 1635 N N . TYR A 1 245 ? 4.310 41.447 5.469 1.00 15.57 225 TYR A N 1
ATOM 1636 C CA . TYR A 1 245 ? 4.831 41.150 4.130 1.00 14.68 225 TYR A CA 1
ATOM 1637 C C . TYR A 1 245 ? 4.082 41.926 3.065 1.00 14.83 225 TYR A C 1
ATOM 1638 O O . TYR A 1 245 ? 4.671 42.621 2.247 1.00 16.28 225 TYR A O 1
ATOM 1647 N N . MET A 1 246 ? 2.781 41.766 3.009 1.00 15.24 226 MET A N 1
ATOM 1648 C CA . MET A 1 246 ? 2.070 42.314 1.871 1.00 16.45 226 MET A CA 1
ATOM 1649 C C . MET A 1 246 ? 2.158 43.819 1.744 1.00 17.83 226 MET A C 1
ATOM 1650 O O . MET A 1 246 ? 2.274 44.331 0.612 1.00 19.92 226 MET A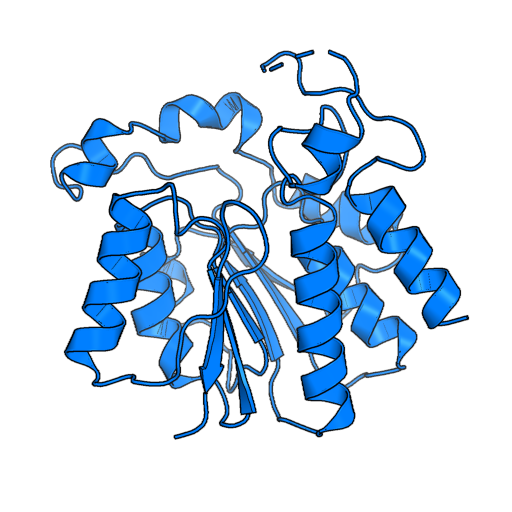 O 1
ATOM 1659 N N . MET A 1 247 ? 2.144 44.526 2.864 1.00 18.79 227 MET A N 1
ATOM 1660 C CA . MET A 1 247 ? 2.041 45.993 2.835 1.00 20.34 227 MET A CA 1
ATOM 1661 C C . MET A 1 247 ? 3.301 46.679 3.302 1.00 20.83 227 MET A C 1
ATOM 1662 O O . MET A 1 247 ? 3.281 47.890 3.563 1.00 21.61 227 MET A O 1
ATOM 1667 N N . CYS A 1 248 ? 4.407 45.932 3.396 1.00 20.41 228 CYS A N 1
ATOM 1668 C CA . CYS A 1 248 ? 5.689 46.496 3.827 1.00 21.03 228 CYS A CA 1
ATOM 1669 C C . CYS A 1 248 ? 6.726 46.289 2.744 1.00 18.90 228 CYS A C 1
ATOM 1670 O O . CYS A 1 248 ? 7.318 45.225 2.654 1.00 18.63 228 CYS A O 1
ATOM 1673 N N . PRO A 1 249 ? 6.943 47.298 1.881 1.00 18.29 229 PRO A N 1
ATOM 1674 C CA . 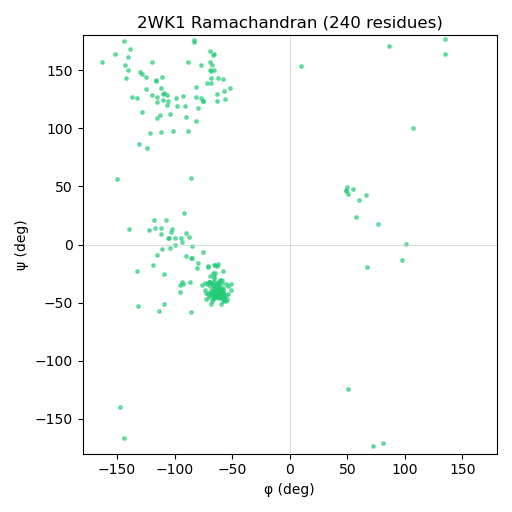PRO A 1 249 ? 7.860 47.086 0.773 1.00 17.58 229 PRO A CA 1
ATOM 1675 C C . PRO A 1 249 ? 9.265 46.618 1.161 1.00 16.65 229 PRO A C 1
ATOM 1676 O O . PRO A 1 249 ? 9.765 45.678 0.526 1.00 15.74 229 PRO A O 1
ATOM 1680 N N . PRO A 1 250 ? 9.873 47.209 2.213 1.00 16.87 230 PRO A N 1
ATOM 1681 C CA . PRO A 1 250 ? 11.232 46.755 2.529 1.00 16.64 230 PRO A CA 1
ATOM 1682 C C . PRO A 1 250 ? 11.273 45.340 3.094 1.00 16.32 230 PRO A C 1
ATOM 1683 O O . PRO A 1 250 ? 12.217 44.601 2.850 1.00 15.16 230 PRO A O 1
ATOM 1687 N N . CYS A 1 251 ? 10.236 44.947 3.830 1.00 16.51 231 CYS A N 1
ATOM 1688 C CA . CYS A 1 251 ? 10.183 43.607 4.384 1.00 18.06 231 CYS A CA 1
ATOM 1689 C C . CYS A 1 251 ? 9.959 42.608 3.268 1.00 15.80 231 CYS A C 1
ATOM 1690 O O . CYS A 1 251 ? 10.579 41.539 3.228 1.00 16.08 231 CYS A O 1
ATOM 1693 N N . LYS A 1 252 ? 9.053 42.947 2.348 1.00 15.49 232 LYS A N 1
ATOM 1694 C CA . LYS A 1 252 ? 8.815 42.143 1.164 1.00 15.19 232 LYS A CA 1
ATOM 1695 C C . LYS A 1 252 ? 10.107 41.981 0.344 1.00 14.81 232 LYS A C 1
ATOM 1696 O O . LYS A 1 252 ? 10.449 40.889 -0.087 1.00 15.66 232 LYS A O 1
ATOM 1702 N N . ASP A 1 253 ? 10.854 43.070 0.195 1.00 14.31 233 ASP A N 1
ATOM 1703 C CA . ASP A 1 253 ? 12.145 42.997 -0.490 1.00 14.36 233 ASP A CA 1
ATOM 1704 C C . ASP A 1 253 ? 13.109 41.991 0.166 1.00 14.15 233 ASP A C 1
ATOM 1705 O O . ASP A 1 253 ? 13.725 41.182 -0.511 1.00 14.86 233 ASP A O 1
ATOM 1710 N N . ALA A 1 254 ? 13.250 42.056 1.489 1.00 13.08 234 ALA A N 1
ATOM 1711 C CA . ALA A 1 254 ? 14.178 41.183 2.188 1.00 13.19 234 ALA A CA 1
ATOM 1712 C C . ALA A 1 254 ? 13.779 39.705 2.075 1.00 13.27 234 ALA A C 1
ATOM 1713 O O . ALA A 1 254 ? 14.621 38.839 1.817 1.00 13.78 234 ALA A O 1
ATOM 1715 N N . VAL A 1 255 ? 12.494 39.410 2.274 1.00 12.65 235 VAL A N 1
ATOM 1716 C CA . VAL A 1 255 ? 12.032 38.024 2.200 1.00 12.94 235 VAL A CA 1
ATOM 1717 C C . VAL A 1 255 ? 12.196 37.474 0.800 1.00 12.91 235 VAL A C 1
ATOM 1718 O O . VAL A 1 255 ? 12.713 36.347 0.591 1.00 13.45 235 VAL A O 1
ATOM 1722 N N . ASP A 1 256 ? 11.804 38.280 -0.191 1.00 13.45 236 ASP A N 1
ATOM 1723 C CA . ASP A 1 256 ? 11.905 37.786 -1.563 1.00 14.79 236 ASP A CA 1
ATOM 1724 C C . ASP A 1 256 ? 13.352 37.617 -1.994 1.00 15.07 236 ASP A C 1
ATOM 1725 O O . ASP A 1 256 ? 13.695 36.646 -2.673 1.00 15.73 236 ASP A O 1
ATOM 1730 N N . GLU A 1 257 ? 14.211 38.545 -1.592 1.00 15.06 237 GLU A N 1
ATOM 1731 C CA . GLU A 1 257 ? 15.617 38.420 -1.960 1.00 15.56 237 GLU A CA 1
ATOM 1732 C C . GLU A 1 257 ? 16.290 37.218 -1.315 1.00 15.58 237 GLU A C 1
ATOM 1733 O O . GLU A 1 257 ? 17.050 36.500 -1.956 1.00 16.46 237 GLU A O 1
ATOM 1744 N N . TYR A 1 258 ? 15.994 36.980 -0.050 1.00 14.68 238 TYR A N 1
ATOM 1745 C CA . TYR A 1 258 ? 16.580 35.840 0.632 1.00 14.76 238 TYR A CA 1
ATOM 1746 C C . TYR A 1 258 ? 16.119 34.529 0.004 1.00 14.95 238 TYR A C 1
ATOM 1747 O O . TYR A 1 258 ? 16.928 33.632 -0.272 1.00 16.12 238 TYR A O 1
ATOM 1756 N N . ARG A 1 259 ? 14.816 34.435 -0.271 1.00 15.07 239 ARG A N 1
ATOM 1757 C CA . ARG A 1 259 ? 14.268 33.236 -0.886 1.00 15.78 239 ARG A CA 1
ATOM 1758 C C . ARG A 1 259 ? 14.851 32.984 -2.287 1.00 17.10 239 ARG A C 1
ATOM 1759 O O . ARG A 1 259 ? 15.141 31.842 -2.639 1.00 18.54 239 ARG A O 1
ATOM 1767 N N . ALA A 1 260 ? 15.024 34.049 -3.061 1.00 17.31 240 ALA A N 1
ATOM 1768 C CA . ALA A 1 260 ? 15.612 33.933 -4.401 1.00 18.63 240 ALA A CA 1
ATOM 1769 C C . ALA A 1 260 ? 17.067 33.514 -4.297 1.00 19.23 240 ALA A C 1
ATOM 1770 O O . ALA A 1 260 ? 17.513 32.594 -5.020 1.00 20.62 240 ALA A O 1
ATOM 1772 N N . LYS A 1 261 ? 17.817 34.156 -3.414 1.00 19.60 241 LYS A N 1
ATOM 1773 C CA . LYS A 1 261 ? 19.261 33.861 -3.248 1.00 21.33 241 LYS A CA 1
ATOM 1774 C C . LYS A 1 261 ? 19.529 32.405 -2.888 1.00 21.91 241 LYS A C 1
ATOM 1775 O O . LYS A 1 261 ? 20.493 31.804 -3.386 1.00 22.91 241 LYS A O 1
ATOM 1778 N N . PHE A 1 262 ? 18.696 31.844 -2.011 1.00 21.63 242 PHE A N 1
ATOM 1779 C CA . PHE A 1 262 ? 18.876 30.483 -1.510 1.00 22.54 242 PHE A CA 1
ATOM 1780 C C . PHE A 1 262 ? 17.958 29.437 -2.142 1.00 22.87 242 PHE A C 1
ATOM 1781 O O . PHE A 1 262 ? 17.867 28.292 -1.666 1.00 25.43 242 PHE A O 1
ATOM 1789 N N . ASP A 1 263 ? 17.308 29.811 -3.236 1.00 23.25 243 ASP A N 1
ATOM 1790 C CA . ASP A 1 263 ? 16.416 28.918 -3.974 1.00 24.15 243 ASP A CA 1
ATOM 1791 C C . ASP A 1 263 ? 15.407 28.233 -3.084 1.00 23.41 243 ASP A C 1
ATOM 1792 O O . ASP A 1 263 ? 15.205 27.021 -3.146 1.00 24.86 243 ASP A O 1
ATOM 1797 N N . ILE A 1 264 ? 14.750 29.041 -2.260 1.00 21.62 244 ILE A N 1
ATOM 1798 C CA . ILE A 1 264 ? 13.703 28.521 -1.394 1.00 20.96 244 ILE A CA 1
ATOM 1799 C C . ILE A 1 264 ? 12.399 28.623 -2.168 1.00 21.54 244 ILE A C 1
ATOM 1800 O O . ILE A 1 264 ? 11.909 29.743 -2.413 1.00 23.10 244 ILE A O 1
ATOM 1805 N N . ALA A 1 265 ? 11.850 27.486 -2.579 1.00 21.40 245 ALA A N 1
ATOM 1806 C CA . ALA A 1 265 ? 10.635 27.491 -3.399 1.00 21.87 245 ALA A CA 1
ATOM 1807 C C . ALA A 1 265 ? 9.372 27.123 -2.617 1.00 20.12 245 ALA A C 1
ATOM 1808 O O . ALA A 1 265 ? 8.274 27.124 -3.174 1.00 22.32 245 ALA A O 1
ATOM 1810 N N . ASP A 1 266 ? 9.509 26.792 -1.331 1.00 17.67 246 ASP A N 1
ATOM 1811 C CA . ASP A 1 266 ? 8.350 26.500 -0.508 1.00 16.02 246 ASP A CA 1
ATOM 1812 C C . ASP A 1 266 ? 7.423 27.704 -0.563 1.00 15.06 246 ASP A C 1
ATOM 1813 O O . ASP A 1 266 ? 7.842 28.828 -0.304 1.00 15.80 246 ASP A O 1
ATOM 1818 N N . GLU A 1 267 ? 6.173 27.468 -0.939 1.00 14.90 247 GLU A N 1
ATOM 1819 C CA . GLU A 1 267 ? 5.252 28.548 -1.248 1.00 15.62 247 GLU A CA 1
ATOM 1820 C C . GLU A 1 267 ? 4.852 29.384 -0.032 1.00 12.94 247 GLU A C 1
ATOM 1821 O O . GLU A 1 267 ? 4.717 28.876 1.098 1.00 13.12 247 GLU A O 1
ATOM 1827 N N . LEU A 1 268 ? 4.705 30.674 -0.276 1.00 12.11 248 LEU A N 1
ATOM 1828 C CA . LEU A 1 268 ? 4.183 31.609 0.723 1.00 10.97 248 LEU A CA 1
ATOM 1829 C C . LEU A 1 268 ? 2.682 31.542 0.758 1.00 10.56 248 LEU A C 1
ATOM 1830 O O . LEU A 1 268 ? 2.024 31.699 -0.284 1.00 11.93 248 LEU A O 1
ATOM 1835 N N . ILE A 1 269 ? 2.141 31.340 1.950 1.00 11.04 249 ILE A N 1
ATOM 1836 C CA . ILE A 1 269 ? 0.723 31.251 2.198 1.00 10.95 249 ILE A CA 1
ATOM 1837 C C . ILE A 1 269 ? 0.263 32.435 3.003 1.00 10.45 249 ILE A C 1
ATOM 1838 O O . ILE A 1 269 ? 0.891 32.806 3.973 1.00 11.37 249 ILE A O 1
ATOM 1847 N N . THR A 1 270 ? -0.835 33.038 2.607 1.00 10.95 250 THR A N 1
ATOM 1848 C CA . THR A 1 270 ? -1.304 34.208 3.317 1.00 10.71 250 THR A CA 1
ATOM 1849 C C . THR A 1 270 ? -1.995 33.866 4.626 1.00 11.71 250 THR A C 1
ATOM 1850 O O . THR A 1 270 ? -2.546 32.769 4.789 1.00 12.01 250 THR A O 1
ATOM 1854 N N . ILE A 1 271 ? -1.969 34.832 5.550 1.00 11.10 251 ILE A N 1
ATOM 1855 C CA . ILE A 1 271 ? -2.665 34.735 6.838 1.00 11.53 251 ILE A CA 1
ATOM 1856 C C . ILE A 1 271 ? -3.866 35.672 6.937 1.00 12.12 251 ILE A C 1
ATOM 1857 O O . ILE A 1 271 ? -4.976 35.268 7.275 1.00 14.94 251 ILE A O 1
ATOM 1862 N N . ASP A 1 272 ? -3.620 36.925 6.635 1.00 12.68 252 ASP A N 1
ATOM 1863 C CA . ASP A 1 272 ? -4.634 37.968 6.765 1.00 12.32 252 ASP A CA 1
ATOM 1864 C C . ASP A 1 272 ? -4.403 39.021 5.682 1.00 12.56 252 ASP A C 1
ATOM 1865 O O . ASP A 1 272 ? -4.074 38.641 4.546 1.00 13.52 252 ASP A O 1
ATOM 1870 N N . ARG A 1 273 ? -4.554 40.308 5.983 1.00 12.15 253 ARG A N 1
ATOM 1871 C CA . ARG A 1 273 ? -4.267 41.341 4.990 1.00 12.87 253 ARG A CA 1
ATOM 1872 C C . ARG A 1 273 ? -2.788 41.710 4.973 1.00 13.34 253 ARG A C 1
ATOM 1873 O O . ARG A 1 273 ? -2.389 42.571 4.163 1.00 15.95 253 ARG A O 1
ATOM 1881 N N . ASP A 1 274 ? -1.967 41.095 5.842 1.00 12.88 254 ASP A N 1
ATOM 1882 C CA . ASP A 1 274 ? -0.564 41.496 6.029 1.00 13.51 254 ASP A CA 1
ATOM 1883 C C . ASP A 1 274 ? 0.425 40.338 6.001 1.00 12.70 254 ASP A C 1
ATOM 1884 O O . ASP A 1 274 ? 1.419 40.371 5.256 1.00 14.12 254 ASP A O 1
ATOM 1889 N N . GLY A 1 275 ? 0.182 39.328 6.811 1.00 11.78 255 GLY A N 1
ATOM 1890 C CA . GLY A 1 275 ? 1.178 38.288 7.034 1.00 11.40 255 GLY A CA 1
ATOM 1891 C C . GLY A 1 275 ? 1.119 37.145 6.050 1.00 10.38 255 GLY A C 1
ATOM 1892 O O . GLY A 1 275 ? 0.068 36.857 5.445 1.00 10.62 255 GLY A O 1
ATOM 1893 N N . VAL A 1 276 ? 2.252 36.465 5.929 1.00 9.79 256 VAL A N 1
ATOM 1894 C CA . VAL A 1 276 ? 2.374 35.218 5.173 1.00 10.12 256 VAL A CA 1
ATOM 1895 C C . VAL A 1 276 ? 3.258 34.254 5.964 1.00 9.43 256 VAL A C 1
ATOM 1896 O O . VAL A 1 276 ? 3.942 34.656 6.912 1.00 10.16 256 VAL A O 1
ATOM 1900 N N . TYR A 1 277 ? 3.289 32.990 5.554 1.00 9.62 257 TYR A N 1
ATOM 1901 C CA . TYR A 1 277 ? 4.177 32.021 6.141 1.00 9.77 257 TYR A CA 1
ATOM 1902 C C . TYR A 1 277 ? 4.537 30.952 5.143 1.00 9.94 257 TYR A C 1
ATOM 1903 O O . TYR A 1 277 ? 3.853 30.790 4.135 1.00 10.96 257 TYR A O 1
ATOM 1912 N N . TRP A 1 278 ? 5.578 30.194 5.430 1.00 10.42 258 TRP A N 1
ATOM 1913 C CA . TRP A 1 278 ? 5.865 28.997 4.673 1.00 10.80 258 TRP A CA 1
ATOM 1914 C C . TRP A 1 278 ? 6.335 27.890 5.574 1.00 10.76 258 TRP A C 1
ATOM 1915 O O . TRP A 1 278 ? 6.799 28.118 6.686 1.00 10.77 258 TRP A O 1
ATOM 1926 N N . GLN A 1 279 ? 6.254 26.674 5.047 1.00 11.55 259 GLN A N 1
ATOM 1927 C CA . GLN A 1 279 ? 6.752 25.486 5.698 1.00 11.69 259 GLN A CA 1
ATOM 1928 C C . GLN A 1 279 ? 7.963 25.017 4.943 1.00 11.98 259 GLN A C 1
ATOM 1929 O O . GLN A 1 279 ? 7.927 24.903 3.729 1.00 13.52 259 GLN A O 1
ATOM 1935 N N . ARG A 1 280 ? 9.041 24.749 5.655 1.00 11.98 260 ARG A N 1
ATOM 1936 C CA . ARG A 1 280 ? 10.222 24.222 5.015 1.00 13.11 260 ARG A CA 1
ATOM 1937 C C . ARG A 1 280 ? 10.068 22.738 4.695 1.00 14.97 260 ARG A C 1
ATOM 1938 O O . ARG A 1 280 ? 9.760 21.929 5.567 1.00 15.81 260 ARG A O 1
ATOM 1953 N N . THR A 1 281 ? 10.292 22.365 3.437 1.00 17.68 261 THR A N 1
ATOM 1954 C CA . THR A 1 281 ? 10.182 20.959 3.076 1.00 21.03 261 THR A CA 1
ATOM 1955 C C . THR A 1 281 ? 11.505 20.371 2.625 1.00 22.76 261 THR A C 1
ATOM 1956 O O . THR A 1 281 ? 11.590 19.144 2.448 1.00 24.92 261 THR A O 1
ATOM 1960 N N . ARG A 1 282 ? 12.522 21.206 2.443 1.00 25.39 262 ARG A N 1
ATOM 1961 C CA . ARG A 1 282 ? 13.822 20.746 1.942 1.00 27.93 262 ARG A CA 1
ATOM 1962 C C . ARG A 1 282 ? 14.949 21.608 2.475 1.00 29.44 262 ARG A C 1
ATOM 1963 O O . ARG A 1 282 ? 14.759 22.761 2.906 1.00 29.94 262 ARG A O 1
#

Foldseek 3Di:
DLVVVLVVLLCQQLVVVVQFCAAPCGRDLVCQQQLNGHGNDHQDSLHNLVLVVLLVQLVQCVVVVFDFAAEEAQAQLNSSLLSSLSNCVSVVPDPYAYEYEDQLQFADQQPPPRDPLQNVPRCNVVRVRRRHHPVSSLVVSVVVPRNDDRYHYQHRQLLPGQQPPPTQAHQEYEYDRQALVSLLSSCVRHVVRYTQFGKYKYRFAPPRVSNVVNVVVVCVVVVPPFDWADRHNGMTMGGHHD

Sequence (242 aa):
DSSLYLDLMIKVLAGTVYEDPAHRETYREEVRNEGRDWPANAHTMIGIKRLENIRQCVEDVIGNNVPGDLVETGVWRGGACILMRGILRAHDVRDRTVWVADSFQGIPDVGEDGYAGDRKMALHRRNSVLAVSEEEVRRNFRNYDLLDEQVRFLPGWFKDTLPTAPIDTLAVLRMDGDLYESTWDTLTNLYPKVSVGGYVIVDDYMMCPPCKDAVDEYRAKFDIADELITIDRDGVYWQRTR

Nearest PDB structures (foldseek):
  2wk1-assembly1_A-2  TM=1.004E+00  e=9.724E-57  Actinoalloteichus caeruleus
  4x7u-assembly1_B  TM=9.831E-01  e=3.813E-39  Micromonospora griseorubida
  4xvy-assembly1_B  TM=9.824E-01  e=1.820E-38  Micromonospora griseorubida
  4x7z-assembly1_B  TM=9.836E-01  e=7.627E-38  Micromonospora griseorubida
  4x7v-assembly1_A  TM=9.836E-01  e=1.371E-37  Micromonospora griseorubida

InterPro domains:
  IPR008884 Macrocin-O-methyltransferase [PF05711] (18-260)
  IPR008884 Macrocin-O-methyltransferase [PTHR40036] (54-261)
  IPR029063 S-adenosyl-L-methionine-dependent methyltransferase superfamily [G3DSA:3.40.50.150] (14-262)
  IPR029063 S-adenosyl-L-methionine-dependent methyltransferase superfamily [SSF53335] (59-237)